Protein AF-A0A8B6C5V8-F1 (afdb_monomer)

Structure (mmCIF, N/CA/C/O backbone):
data_AF-A0A8B6C5V8-F1
#
_entry.id   AF-A0A8B6C5V8-F1
#
loop_
_atom_site.group_PDB
_atom_site.id
_atom_site.type_symbol
_atom_site.label_atom_id
_atom_site.label_alt_id
_atom_site.label_comp_id
_atom_site.label_asym_id
_atom_site.label_entity_id
_atom_site.label_seq_id
_atom_site.pdbx_PDB_ins_code
_atom_site.Cartn_x
_atom_site.Cartn_y
_atom_site.Cartn_z
_atom_site.occupancy
_atom_site.B_iso_or_equiv
_atom_site.auth_seq_id
_atom_site.auth_comp_id
_atom_site.auth_asym_id
_atom_site.auth_atom_id
_atom_site.pdbx_PDB_model_num
ATOM 1 N N . MET A 1 1 ? -37.671 -18.784 65.881 1.00 62.56 1 MET A N 1
ATOM 2 C CA . MET A 1 1 ? -38.772 -17.796 65.887 1.00 62.56 1 MET A CA 1
ATOM 3 C C . MET A 1 1 ? -39.413 -17.647 67.271 1.00 62.56 1 MET A C 1
ATOM 5 O O . MET A 1 1 ? -38.912 -16.830 68.025 1.00 62.56 1 MET A O 1
ATOM 9 N N . ARG A 1 2 ? -40.417 -18.444 67.695 1.00 71.00 2 ARG A N 1
ATOM 10 C CA . ARG A 1 2 ? -41.123 -18.236 68.994 1.00 71.00 2 ARG A CA 1
ATOM 11 C C . ARG A 1 2 ? -40.214 -18.151 70.231 1.00 71.00 2 ARG A C 1
ATOM 13 O O . ARG A 1 2 ? -40.375 -17.236 71.025 1.00 71.00 2 ARG A O 1
ATOM 20 N N . LYS A 1 3 ? -39.228 -19.046 70.367 1.00 77.44 3 LYS A N 1
ATOM 21 C CA . LYS A 1 3 ? -38.262 -19.028 71.486 1.00 77.44 3 LYS A CA 1
ATOM 22 C C . LYS A 1 3 ? -37.449 -17.725 71.552 1.00 77.44 3 LYS A C 1
ATOM 24 O O . LYS A 1 3 ? -37.176 -17.244 72.643 1.00 77.44 3 LYS A O 1
ATOM 29 N N . GLN A 1 4 ? -37.103 -17.147 70.400 1.00 79.56 4 GLN A N 1
ATOM 30 C CA . GLN A 1 4 ? -36.319 -15.912 70.320 1.00 79.56 4 GLN A CA 1
ATOM 31 C C . GLN A 1 4 ? -37.168 -14.677 70.627 1.00 79.56 4 GLN A C 1
ATOM 33 O O . GLN A 1 4 ? -36.716 -13.792 71.340 1.00 79.56 4 GLN A O 1
ATOM 38 N N . ILE A 1 5 ? -38.422 -14.669 70.164 1.00 78.06 5 ILE A N 1
ATOM 39 C CA . ILE A 1 5 ? -39.408 -13.636 70.513 1.00 78.06 5 ILE A CA 1
ATOM 40 C C . ILE A 1 5 ? -39.628 -13.615 72.027 1.00 78.06 5 ILE A C 1
ATOM 42 O O . ILE A 1 5 ? -39.566 -12.558 72.643 1.00 78.06 5 ILE A O 1
ATOM 46 N N . ILE A 1 6 ? -39.824 -14.791 72.632 1.00 82.19 6 ILE A N 1
ATOM 47 C CA . ILE A 1 6 ? -39.995 -14.917 74.083 1.00 82.19 6 ILE A CA 1
ATOM 48 C C . ILE A 1 6 ? -38.728 -14.462 74.813 1.00 82.19 6 ILE A C 1
ATOM 50 O O . ILE A 1 6 ? -38.832 -13.718 75.777 1.00 82.19 6 ILE A O 1
ATOM 54 N N . LYS A 1 7 ? -37.535 -14.847 74.341 1.00 83.44 7 LYS A N 1
ATOM 55 C CA . LYS A 1 7 ? -36.263 -14.394 74.922 1.00 83.44 7 LYS A CA 1
ATOM 56 C C . LYS A 1 7 ? -36.144 -12.864 74.900 1.00 83.44 7 LYS A C 1
ATOM 58 O O . LYS A 1 7 ? -35.829 -12.283 75.930 1.00 83.44 7 LYS A O 1
ATOM 63 N N . ASN A 1 8 ? -36.432 -12.221 73.768 1.00 84.38 8 ASN A N 1
ATOM 64 C CA . ASN A 1 8 ? -36.375 -10.761 73.649 1.00 84.38 8 ASN A CA 1
ATOM 65 C C . ASN A 1 8 ? -37.416 -10.075 74.554 1.00 84.38 8 ASN A C 1
ATOM 67 O O . ASN A 1 8 ? -37.086 -9.089 75.201 1.00 84.38 8 ASN A O 1
ATOM 71 N N . LEU A 1 9 ? -38.627 -10.637 74.661 1.00 85.38 9 LEU A N 1
ATOM 72 C CA . LEU A 1 9 ? -39.690 -10.132 75.540 1.00 85.38 9 LEU A CA 1
ATOM 73 C C . LEU A 1 9 ? -39.335 -10.263 77.031 1.00 85.38 9 LEU A C 1
ATOM 75 O O . LEU A 1 9 ? -39.666 -9.393 77.830 1.00 85.38 9 LEU A O 1
ATOM 79 N N . VAL A 1 10 ? -38.671 -11.356 77.415 1.00 87.31 10 VAL A N 1
ATOM 80 C CA . VAL A 1 10 ? -38.184 -11.556 78.787 1.00 87.31 10 VAL A CA 1
ATOM 81 C C . VAL A 1 10 ? -37.076 -10.557 79.110 1.00 87.31 10 VAL A C 1
ATOM 83 O O . VAL A 1 10 ? -37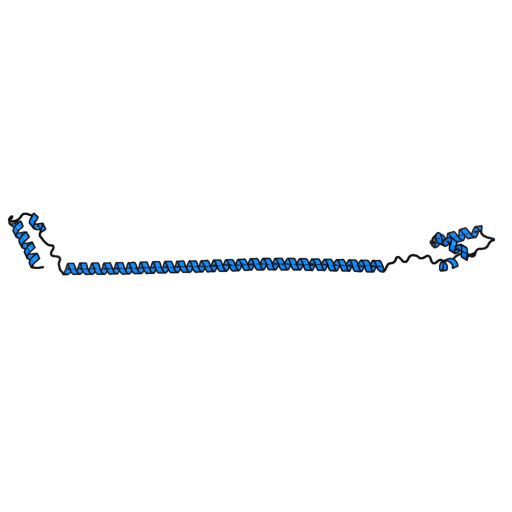.100 -9.980 80.189 1.00 87.31 10 VAL A O 1
ATOM 86 N N . ILE A 1 11 ? -36.151 -10.309 78.176 1.00 85.69 11 ILE A N 1
ATOM 87 C CA . ILE A 1 11 ? -35.112 -9.279 78.329 1.00 85.69 11 ILE A CA 1
ATOM 88 C C . ILE A 1 11 ? -35.755 -7.902 78.539 1.00 85.69 11 ILE A C 1
ATOM 90 O O . ILE A 1 11 ? -35.397 -7.222 79.493 1.00 85.69 11 ILE A O 1
ATOM 94 N N . ASP A 1 12 ? -36.755 -7.537 77.728 1.00 85.62 12 ASP A N 1
ATOM 95 C CA . ASP A 1 12 ? -37.511 -6.287 77.897 1.00 85.62 12 ASP A CA 1
ATOM 96 C C . ASP A 1 12 ? -38.109 -6.152 79.297 1.00 85.62 12 ASP A C 1
ATOM 98 O O . ASP A 1 12 ? -37.941 -5.133 79.956 1.00 85.62 12 ASP A O 1
ATOM 102 N N . LYS A 1 13 ? -38.756 -7.210 79.796 1.00 87.81 13 LYS A N 1
ATOM 103 C CA . LYS A 1 13 ? -39.401 -7.171 81.113 1.00 87.81 13 LYS A CA 1
ATOM 104 C C . LYS A 1 13 ? -38.426 -7.154 82.284 1.00 87.81 13 LYS A C 1
ATOM 106 O O . LYS A 1 13 ? -38.778 -6.631 83.335 1.00 87.81 13 LYS A O 1
ATOM 111 N N . LEU A 1 14 ? -37.236 -7.728 82.125 1.00 86.69 14 LEU A N 1
ATOM 112 C CA . LEU A 1 14 ? -36.188 -7.697 83.147 1.00 86.69 14 LEU A CA 1
ATOM 113 C C . LEU A 1 14 ? -35.509 -6.324 83.226 1.00 86.69 14 LEU A C 1
ATOM 115 O O . LEU A 1 14 ? -35.177 -5.891 84.327 1.00 86.69 14 LEU A O 1
ATOM 119 N N . VAL A 1 15 ? -35.350 -5.645 82.087 1.00 87.12 15 VAL A N 1
ATOM 120 C CA . VAL A 1 15 ? -34.839 -4.267 82.024 1.00 87.12 15 VAL A CA 1
ATOM 121 C C . VAL A 1 15 ? -35.887 -3.277 82.548 1.00 87.12 15 VAL A C 1
ATOM 123 O O . VAL A 1 15 ? -35.568 -2.482 83.424 1.00 87.12 15 VAL A O 1
ATOM 126 N N . ASP A 1 16 ? -37.155 -3.395 82.123 1.00 87.56 16 ASP A N 1
ATOM 127 C CA . ASP A 1 16 ? -38.279 -2.571 82.616 1.00 87.56 16 ASP A CA 1
ATOM 128 C C . ASP A 1 16 ? -38.439 -2.633 84.148 1.00 87.56 16 ASP A C 1
ATOM 130 O O . ASP A 1 16 ? -38.902 -1.684 84.776 1.00 87.56 16 ASP A O 1
ATOM 134 N N . ALA A 1 17 ? -38.117 -3.784 84.747 1.00 89.75 17 ALA A N 1
ATOM 135 C CA . ALA A 1 17 ? -38.230 -4.023 86.182 1.00 89.75 17 ALA A CA 1
ATOM 136 C C . ALA A 1 17 ? -36.970 -3.623 86.977 1.00 89.75 17 ALA A C 1
ATOM 138 O O . ALA A 1 17 ? -36.898 -3.943 88.162 1.00 89.75 17 ALA A O 1
ATOM 139 N N . GLU A 1 18 ? -35.972 -2.994 86.336 1.00 82.81 18 GLU A N 1
ATOM 140 C CA . GLU A 1 18 ? -34.657 -2.645 86.910 1.00 82.81 18 GLU A CA 1
ATOM 141 C C . GLU A 1 18 ? -33.887 -3.851 87.493 1.00 82.81 18 GLU A C 1
ATOM 143 O O . GLU A 1 18 ? -32.943 -3.706 88.269 1.00 82.81 18 GLU A O 1
ATOM 148 N N . ILE A 1 19 ? -34.261 -5.077 87.106 1.00 85.25 19 ILE A N 1
ATOM 149 C CA . ILE A 1 19 ? -33.589 -6.316 87.529 1.00 85.25 19 ILE A CA 1
ATOM 150 C C . ILE A 1 19 ? -32.290 -6.510 86.730 1.00 85.25 19 ILE A C 1
ATOM 152 O O . ILE A 1 19 ? -31.373 -7.210 87.161 1.00 85.25 19 ILE A O 1
ATOM 156 N N . SER A 1 20 ? -32.200 -5.922 85.539 1.00 81.12 20 SER A N 1
ATOM 157 C CA . SER A 1 20 ? -31.030 -5.964 84.659 1.00 81.12 20 SER A CA 1
ATOM 158 C C . SER A 1 20 ? -30.777 -4.581 84.059 1.00 81.12 20 SER A C 1
ATOM 160 O O . SER A 1 20 ? -31.731 -3.877 83.743 1.00 81.12 20 SER A O 1
ATOM 162 N N . GLY A 1 21 ? -29.506 -4.199 83.910 1.00 82.38 21 GLY A N 1
ATOM 163 C CA . GLY A 1 21 ? -29.120 -2.929 83.289 1.00 82.38 21 GLY A CA 1
ATOM 164 C C . GLY A 1 21 ? -29.397 -2.892 81.782 1.00 82.38 21 GLY A C 1
ATOM 165 O O . GLY A 1 21 ? -29.658 -3.927 81.156 1.00 82.38 21 GLY A O 1
ATOM 166 N N . GLU A 1 22 ? -29.344 -1.695 81.193 1.00 79.44 22 GLU A N 1
ATOM 167 C CA . GLU A 1 22 ? -29.600 -1.468 79.761 1.00 79.44 22 GLU A CA 1
ATOM 168 C C . GLU A 1 22 ? -28.646 -2.260 78.850 1.00 79.44 22 GLU A C 1
ATOM 170 O O . GLU A 1 22 ? -28.997 -2.567 77.711 1.00 79.44 22 GLU A O 1
ATOM 175 N N . GLU A 1 23 ? -27.492 -2.699 79.365 1.00 82.19 23 GLU A N 1
ATOM 176 C CA . GLU A 1 23 ? -26.543 -3.568 78.662 1.00 82.19 23 GLU A CA 1
ATOM 177 C C . GLU A 1 23 ? -27.182 -4.903 78.231 1.00 82.19 23 GLU A C 1
ATOM 179 O O . GLU A 1 23 ? -26.783 -5.511 77.238 1.00 82.19 23 GLU A O 1
ATOM 184 N N . ALA A 1 24 ? -28.228 -5.366 78.928 1.00 77.12 24 ALA A N 1
ATOM 185 C CA . ALA A 1 24 ? -28.948 -6.586 78.569 1.00 77.12 24 ALA A CA 1
ATOM 186 C C . ALA A 1 24 ? -29.707 -6.473 77.231 1.00 77.12 24 ALA A C 1
ATOM 188 O O . ALA A 1 24 ? -30.015 -7.500 76.616 1.00 77.12 24 ALA A O 1
ATOM 189 N N . LEU A 1 25 ? -29.984 -5.256 76.745 1.00 78.19 25 LEU A N 1
ATOM 190 C CA . LEU A 1 25 ? -30.639 -5.027 75.454 1.00 78.19 25 LEU A CA 1
ATOM 191 C C . LEU A 1 25 ? -29.759 -5.454 74.267 1.00 78.19 25 LEU A C 1
ATOM 193 O O . LEU A 1 25 ? -30.304 -5.856 73.238 1.00 78.19 25 LEU A O 1
ATOM 197 N N . GLU A 1 26 ? -28.430 -5.473 74.422 1.00 78.19 26 GLU A N 1
ATOM 198 C CA . GLU A 1 26 ? -27.484 -5.952 73.399 1.00 78.19 26 GLU A CA 1
ATOM 199 C C . GLU A 1 26 ? -27.631 -7.458 73.113 1.00 78.19 26 GLU A C 1
ATOM 201 O O . GLU A 1 26 ? -27.251 -7.947 72.050 1.00 78.19 26 GLU A O 1
ATOM 206 N N . LEU A 1 27 ? -28.231 -8.215 74.040 1.00 77.75 27 LEU A N 1
ATOM 207 C CA . LEU A 1 27 ? -28.465 -9.656 73.901 1.00 77.75 27 LEU A CA 1
ATOM 208 C C . LEU A 1 27 ? -29.726 -9.994 73.094 1.00 77.75 27 LEU A C 1
ATOM 210 O O . LEU A 1 27 ? -30.024 -11.185 72.878 1.00 77.75 27 LEU A O 1
ATOM 214 N N . LYS A 1 28 ? -30.483 -8.977 72.662 1.00 75.56 28 LYS A N 1
ATOM 215 C CA . LYS A 1 28 ? -31.617 -9.162 71.763 1.00 75.56 28 LYS A CA 1
ATOM 216 C C . LYS A 1 28 ? -31.119 -9.563 70.388 1.00 75.56 28 LYS A C 1
ATOM 218 O O . LYS A 1 28 ? -30.270 -8.921 69.785 1.00 75.56 28 LYS A O 1
ATOM 223 N N . VAL A 1 29 ? -31.710 -10.626 69.863 1.00 70.38 29 VAL A N 1
ATOM 224 C CA . VAL A 1 29 ? -31.455 -11.039 68.482 1.00 70.38 29 VAL A CA 1
ATOM 225 C C . VAL A 1 29 ? -32.573 -10.487 67.624 1.00 70.38 29 VAL A C 1
ATOM 227 O O . VAL A 1 29 ? -33.745 -10.754 67.908 1.00 70.38 29 VAL A O 1
ATOM 230 N N . GLU A 1 30 ? -32.224 -9.741 66.579 1.00 66.19 30 GLU A N 1
ATOM 231 C CA . GLU A 1 30 ? -33.187 -9.309 65.574 1.00 66.19 30 GLU A CA 1
ATOM 232 C C . GLU A 1 30 ? -33.873 -10.533 64.970 1.00 66.19 30 GLU A C 1
ATOM 234 O O . GLU A 1 30 ? -33.261 -11.411 64.361 1.00 66.19 30 GLU A O 1
ATOM 239 N N . ASN A 1 31 ? -35.177 -10.624 65.194 1.00 65.94 31 ASN A N 1
ATOM 240 C CA . ASN A 1 31 ? -35.967 -11.740 64.720 1.00 65.94 31 ASN A CA 1
ATOM 241 C C . ASN A 1 31 ? -36.409 -11.412 63.289 1.00 65.94 31 ASN A C 1
ATOM 243 O O . ASN A 1 31 ? -37.507 -10.903 63.070 1.00 65.94 31 ASN A O 1
ATOM 247 N N . ILE A 1 32 ? -35.508 -11.633 62.330 1.00 63.28 32 ILE A N 1
ATOM 248 C CA . ILE A 1 32 ? -35.785 -11.434 60.906 1.00 63.28 32 ILE A CA 1
ATOM 249 C C . ILE A 1 32 ? -36.891 -12.414 60.505 1.00 63.28 32 ILE A C 1
ATOM 251 O O . ILE A 1 32 ? -36.768 -13.626 60.683 1.00 63.28 32 ILE A O 1
ATOM 255 N N . ASP A 1 33 ? -38.001 -11.873 60.007 1.00 73.88 33 ASP A N 1
ATOM 256 C CA . ASP A 1 33 ? -39.115 -12.669 59.503 1.00 73.88 33 ASP A CA 1
ATOM 257 C C . ASP A 1 33 ? -38.639 -13.562 58.346 1.00 73.88 33 ASP A C 1
ATOM 259 O O . ASP A 1 33 ? -37.901 -13.110 57.468 1.00 73.88 33 ASP A O 1
ATOM 263 N N . ALA A 1 34 ? -39.081 -14.819 58.315 1.00 76.75 34 ALA A N 1
ATOM 264 C CA . ALA A 1 34 ? -38.753 -15.755 57.241 1.00 76.75 34 ALA A CA 1
ATOM 265 C C . ALA A 1 34 ? -39.171 -15.203 55.865 1.00 76.75 34 ALA A C 1
ATOM 267 O O . ALA A 1 34 ? -38.515 -15.472 54.861 1.00 76.75 34 ALA A O 1
ATOM 268 N N . PHE A 1 35 ? -40.225 -14.380 55.827 1.00 80.31 35 PHE A N 1
ATOM 269 C CA . PHE A 1 35 ? -40.639 -13.653 54.631 1.00 80.31 35 PHE A CA 1
ATOM 270 C C . PHE A 1 35 ? -39.605 -12.604 54.180 1.00 80.31 35 PHE A C 1
ATOM 272 O O . PHE A 1 35 ? -39.251 -12.569 53.004 1.00 80.31 35 PHE A O 1
ATOM 279 N N . LYS A 1 36 ? -39.058 -11.802 55.108 1.00 85.19 36 LYS A N 1
ATOM 280 C CA . LYS A 1 36 ? -37.985 -10.828 54.820 1.00 85.19 36 LYS A CA 1
ATOM 281 C C . LYS A 1 36 ? -36.702 -11.509 54.355 1.00 85.19 36 LYS A C 1
ATOM 283 O O . LYS A 1 36 ? -36.062 -11.019 53.432 1.00 85.19 36 LYS A O 1
ATOM 288 N N . LEU A 1 37 ? -36.347 -12.642 54.964 1.00 83.81 37 LEU A N 1
ATOM 289 C CA . LEU A 1 37 ? -35.185 -13.428 54.545 1.00 83.81 37 LEU A CA 1
ATOM 290 C C . LEU A 1 37 ? -35.336 -13.887 53.086 1.00 83.81 37 LEU A C 1
ATOM 292 O O . LEU A 1 37 ? -34.438 -13.685 52.277 1.00 83.81 37 LEU A O 1
ATOM 296 N N . LYS A 1 38 ? -36.513 -14.412 52.731 1.00 89.06 38 LYS A N 1
ATOM 297 C CA . LYS A 1 38 ? -36.810 -14.866 51.369 1.00 89.06 38 LYS A CA 1
ATOM 298 C C . LYS A 1 38 ? -36.871 -13.721 50.353 1.00 89.06 38 LYS A C 1
ATOM 300 O O . LYS A 1 38 ? -36.500 -13.905 49.198 1.00 89.06 38 LYS A O 1
ATOM 305 N N . GLN A 1 39 ? -37.317 -12.538 50.776 1.00 91.62 39 GLN A N 1
ATOM 306 C CA . GLN A 1 39 ? -37.287 -11.331 49.951 1.00 91.62 39 GLN A CA 1
ATOM 307 C C . GLN A 1 39 ? -35.846 -10.898 49.640 1.00 91.62 39 GLN A C 1
ATOM 309 O O . GLN A 1 39 ? -35.538 -10.619 48.485 1.00 91.62 39 GLN A O 1
ATOM 314 N N . LEU A 1 40 ? -34.962 -10.906 50.644 1.00 91.38 40 LEU A N 1
ATOM 315 C CA . LEU A 1 40 ? -33.538 -10.593 50.476 1.00 91.38 40 LEU A CA 1
ATOM 316 C C . LEU A 1 40 ? -32.812 -11.624 49.599 1.00 91.38 40 LEU A C 1
ATOM 318 O O . LEU A 1 40 ? -31.993 -11.246 48.766 1.00 91.38 40 LEU A O 1
ATOM 322 N N . GLU A 1 41 ? -33.123 -12.915 49.752 1.00 91.56 41 GLU A N 1
ATOM 323 C CA . GLU A 1 41 ? -32.586 -13.974 48.885 1.00 91.56 41 GLU A CA 1
ATOM 324 C C . GLU A 1 41 ? -32.978 -13.754 47.420 1.00 91.56 41 GLU A C 1
ATOM 326 O O . GLU A 1 41 ? -32.118 -13.807 46.541 1.00 91.56 41 GLU A O 1
ATOM 331 N N . LEU A 1 42 ? -34.254 -13.452 47.159 1.00 95.88 42 LEU A N 1
ATOM 332 C CA . LEU A 1 42 ? -34.747 -13.193 45.808 1.00 95.88 42 LEU A CA 1
ATOM 333 C C . LEU A 1 42 ? -34.104 -11.938 45.199 1.00 95.88 42 LEU A C 1
ATOM 335 O O . LEU A 1 42 ? -33.720 -11.945 44.033 1.00 95.88 42 LEU A O 1
ATOM 339 N N . GLU A 1 43 ? -33.952 -10.870 45.984 1.00 95.50 43 GLU A N 1
ATOM 340 C CA . GLU A 1 43 ? -33.281 -9.641 45.549 1.00 95.50 43 GLU A CA 1
ATOM 341 C C . GLU A 1 43 ? -31.809 -9.896 45.198 1.00 95.50 43 GLU A C 1
ATOM 343 O O . GLU A 1 43 ? -31.318 -9.435 44.166 1.00 95.50 43 GLU A O 1
ATOM 348 N N . HIS A 1 44 ? -31.109 -10.686 46.015 1.00 96.19 44 HIS A N 1
ATOM 349 C CA . HIS A 1 44 ? -29.734 -11.082 45.736 1.00 96.19 44 HIS A CA 1
ATOM 350 C C . HIS A 1 44 ? -29.635 -11.943 44.468 1.00 96.19 44 HIS A C 1
ATOM 352 O O . HIS A 1 44 ? -28.746 -11.720 43.646 1.00 96.19 44 HIS A O 1
ATOM 358 N N . GLU A 1 45 ? -30.558 -12.887 44.266 1.00 96.44 45 GLU A N 1
ATOM 359 C CA . GLU A 1 45 ? -30.605 -13.724 43.062 1.00 96.44 45 GLU A CA 1
ATOM 360 C C . GLU A 1 45 ? -30.838 -12.890 41.793 1.00 96.44 45 GLU A C 1
ATOM 362 O O . GLU A 1 45 ? -30.143 -13.074 40.791 1.00 96.44 45 GLU A O 1
ATOM 367 N N . LEU A 1 46 ? -31.770 -11.932 41.839 1.00 96.56 46 LEU A N 1
ATOM 368 C CA . LEU A 1 46 ? -32.018 -11.003 40.734 1.00 96.56 46 LEU A CA 1
ATOM 369 C C . LEU A 1 46 ? -30.774 -10.167 40.422 1.00 96.56 46 LEU A C 1
ATOM 371 O O . LEU A 1 46 ? -30.373 -10.067 39.264 1.00 96.56 46 LEU A O 1
ATOM 375 N N . LYS A 1 47 ? -30.114 -9.636 41.454 1.00 97.25 47 LYS A N 1
ATOM 376 C CA . LYS A 1 47 ? -28.898 -8.833 41.299 1.00 97.25 47 LYS A CA 1
ATOM 377 C C . LYS A 1 47 ? -27.738 -9.633 40.704 1.00 97.25 47 LYS A C 1
ATOM 379 O O . LYS A 1 47 ? -26.970 -9.098 39.905 1.00 97.25 47 LYS A O 1
ATOM 384 N N . LEU A 1 48 ? -27.606 -10.910 41.068 1.00 96.31 48 LEU A N 1
ATOM 385 C CA . LEU A 1 48 ? -26.624 -11.809 40.462 1.00 96.31 48 LEU A CA 1
ATOM 386 C C . LEU A 1 48 ? -26.927 -12.054 38.980 1.00 96.31 48 LEU A C 1
ATOM 388 O O . LEU A 1 48 ? -26.025 -11.912 38.157 1.00 96.31 48 LEU A O 1
ATOM 392 N N . LYS A 1 49 ? -28.188 -12.343 38.632 1.00 97.06 49 LYS A N 1
ATOM 393 C CA . LYS A 1 49 ? -28.617 -12.527 37.236 1.00 97.06 49 LYS A CA 1
ATOM 394 C C . LYS A 1 49 ? -28.382 -11.280 36.384 1.00 97.06 49 LYS A C 1
ATOM 396 O O . LYS A 1 49 ? -27.873 -11.390 35.274 1.00 97.06 49 LYS A O 1
ATOM 401 N N . GLU A 1 50 ? -28.688 -10.091 36.897 1.00 96.81 50 GLU A N 1
ATOM 402 C CA . GLU A 1 50 ? -28.410 -8.832 36.191 1.00 96.81 50 GLU A CA 1
ATOM 403 C C . GLU A 1 50 ? -26.913 -8.619 35.940 1.00 96.81 50 GLU A C 1
ATOM 405 O O . GLU A 1 50 ? -26.514 -8.176 34.861 1.00 96.81 50 GLU A O 1
ATOM 410 N N . LEU A 1 51 ? -26.069 -8.930 36.929 1.00 96.31 51 LEU A N 1
ATOM 411 C CA . LEU A 1 51 ? -24.616 -8.839 36.780 1.00 96.31 51 LEU A CA 1
ATOM 412 C C . LEU A 1 51 ? -24.077 -9.837 35.754 1.00 96.31 51 LEU A C 1
ATOM 414 O O . LEU A 1 51 ? -23.133 -9.510 35.036 1.00 96.31 51 LEU A O 1
ATOM 418 N N . GLU A 1 52 ? -24.652 -11.034 35.688 1.00 96.19 52 GLU A N 1
ATOM 419 C CA . GLU A 1 52 ? -24.274 -12.061 34.721 1.00 96.19 52 GLU A CA 1
ATOM 420 C C . GLU A 1 52 ? -24.623 -11.638 33.292 1.00 96.19 52 GLU A C 1
ATOM 422 O O . GLU A 1 52 ? -23.733 -11.606 32.443 1.00 96.19 52 GLU A O 1
ATOM 427 N N . ILE A 1 53 ? -25.858 -11.177 33.062 1.00 97.06 53 ILE A N 1
ATOM 428 C CA . ILE A 1 53 ? -26.295 -10.638 31.764 1.00 97.06 53 ILE A CA 1
ATOM 429 C C . ILE A 1 53 ? -25.393 -9.475 31.338 1.00 97.06 53 ILE A C 1
ATOM 431 O O . ILE A 1 53 ? -24.890 -9.453 30.218 1.00 97.06 53 ILE A O 1
ATOM 435 N N . ARG A 1 54 ? -25.102 -8.540 32.254 1.00 96.19 54 ARG A N 1
ATOM 436 C CA . ARG A 1 54 ? -24.227 -7.395 31.960 1.00 96.19 54 ARG A CA 1
ATOM 437 C C . ARG A 1 54 ? -22.826 -7.828 31.525 1.00 96.19 54 ARG A C 1
ATOM 439 O O . ARG A 1 54 ? -22.270 -7.238 30.603 1.00 96.19 54 ARG A O 1
ATOM 446 N N . LYS A 1 55 ? -22.243 -8.829 32.188 1.00 95.88 55 LYS A N 1
ATOM 447 C CA . LYS A 1 55 ? -20.927 -9.366 31.811 1.00 95.88 55 LYS A CA 1
ATOM 448 C C . LYS A 1 55 ? -20.969 -10.071 30.462 1.00 95.88 55 LYS A C 1
ATOM 450 O O . LYS A 1 55 ? -20.018 -9.953 29.695 1.00 95.88 55 LYS A O 1
ATOM 455 N N . GLU A 1 56 ? -22.045 -10.798 30.180 1.00 96.31 56 GLU A N 1
ATOM 456 C CA . GLU A 1 56 ? -22.226 -11.475 28.900 1.00 96.31 56 GLU A CA 1
ATOM 457 C C . GLU A 1 56 ? -22.334 -10.466 27.748 1.00 96.31 56 GLU A C 1
ATOM 459 O O . GLU A 1 56 ? -21.676 -10.632 26.721 1.00 96.31 56 GLU A O 1
ATOM 464 N N . ASP A 1 57 ? -23.086 -9.381 27.937 1.00 95.50 57 ASP A N 1
ATOM 465 C CA . ASP A 1 57 ? -23.203 -8.301 26.956 1.00 95.50 57 ASP A CA 1
ATOM 466 C C . ASP A 1 57 ? -21.869 -7.572 26.744 1.00 95.50 57 ASP A C 1
ATOM 468 O O . ASP A 1 57 ? -21.482 -7.305 25.605 1.00 95.50 57 ASP A O 1
ATOM 472 N N . GLU A 1 58 ? -21.117 -7.303 27.817 1.00 96.44 58 GLU A N 1
ATOM 473 C CA . GLU A 1 58 ? -19.778 -6.709 27.721 1.00 96.44 58 GLU A CA 1
ATOM 474 C C . GLU A 1 58 ? -18.808 -7.624 26.957 1.00 96.44 58 GLU A C 1
ATOM 476 O O . GLU A 1 58 ? -18.010 -7.158 26.139 1.00 96.44 58 GLU A O 1
ATOM 481 N N . PHE A 1 59 ? -18.887 -8.936 27.191 1.00 96.31 59 PHE A N 1
ATOM 482 C CA . PHE A 1 59 ? -18.082 -9.919 26.475 1.00 96.31 59 PHE A CA 1
ATOM 483 C C . PHE A 1 59 ? -18.441 -9.966 24.986 1.00 96.31 59 PHE A C 1
ATOM 485 O O . PHE A 1 59 ? -17.547 -9.897 24.143 1.00 96.31 59 PHE A O 1
ATOM 492 N N . LYS A 1 60 ? -19.738 -10.004 24.653 1.00 96.69 60 LYS A N 1
ATOM 493 C CA . LYS A 1 60 ? -20.223 -9.968 23.263 1.00 96.69 60 LYS A CA 1
ATOM 494 C C . LYS A 1 60 ? -19.789 -8.695 22.542 1.00 96.69 60 LYS A C 1
ATOM 496 O O . LYS A 1 60 ? -19.381 -8.760 21.385 1.00 96.69 60 LYS A O 1
ATOM 501 N N . LEU A 1 61 ? -19.841 -7.549 23.221 1.00 96.81 61 LEU A N 1
ATOM 502 C CA . LEU A 1 61 ? -19.400 -6.278 22.653 1.00 96.81 61 LEU A CA 1
ATOM 503 C C . LEU A 1 61 ? -17.897 -6.295 22.344 1.00 96.81 61 LEU A C 1
ATOM 505 O O . LEU A 1 61 ? -17.504 -5.975 21.225 1.00 96.81 61 LEU A O 1
ATOM 509 N N . LYS A 1 62 ? -17.067 -6.753 23.288 1.00 96.56 62 LYS A N 1
ATOM 510 C CA . LYS A 1 62 ? -15.618 -6.910 23.075 1.00 96.56 62 LYS A CA 1
ATOM 511 C C . LYS A 1 62 ? -15.299 -7.875 21.936 1.00 96.56 62 LYS A C 1
ATOM 513 O O . LYS A 1 62 ? -14.383 -7.627 21.157 1.00 96.56 62 LYS A O 1
ATOM 518 N N . GLU A 1 63 ? -16.041 -8.973 21.816 1.00 96.88 63 GLU A N 1
ATOM 519 C CA . GLU A 1 63 ? -15.862 -9.928 20.721 1.00 96.88 63 GLU A CA 1
ATOM 520 C C . GLU A 1 63 ? -16.174 -9.294 19.355 1.00 96.88 63 GLU A C 1
ATOM 522 O O . GLU A 1 63 ? -15.427 -9.489 18.393 1.00 96.88 63 GLU A O 1
ATOM 527 N N . LEU A 1 64 ? -17.249 -8.505 19.268 1.00 96.94 64 LEU A N 1
ATOM 528 C CA . LEU A 1 64 ? -17.607 -7.764 18.058 1.00 96.94 64 LEU A CA 1
ATOM 529 C C . LEU A 1 64 ? -16.548 -6.720 17.694 1.00 96.94 64 LEU A C 1
ATOM 531 O O . LEU A 1 64 ? -16.130 -6.668 16.540 1.00 96.94 64 LEU A O 1
ATOM 535 N N . GLU A 1 65 ? -16.062 -5.945 18.665 1.00 97.06 65 GLU A N 1
ATOM 536 C CA . GLU A 1 65 ? -14.986 -4.969 18.449 1.00 97.06 65 GLU A CA 1
ATOM 537 C C . GLU A 1 65 ? -13.707 -5.638 17.930 1.00 97.06 65 GLU A C 1
ATOM 539 O O . GLU A 1 65 ? -13.083 -5.153 16.985 1.00 97.06 65 GLU A O 1
ATOM 544 N N . MET A 1 66 ? -13.334 -6.786 18.501 1.00 95.75 66 MET A N 1
ATOM 545 C CA . MET A 1 66 ? -12.177 -7.562 18.050 1.00 95.75 66 MET A CA 1
ATOM 546 C C . MET A 1 66 ? -12.356 -8.070 16.616 1.00 95.75 66 MET A C 1
ATOM 548 O O . MET A 1 66 ? -11.438 -7.928 15.807 1.00 95.75 66 MET A O 1
ATOM 552 N N . LYS A 1 67 ? -13.540 -8.594 16.273 1.00 96.88 67 LYS A N 1
ATOM 553 C CA . LYS A 1 67 ? -13.873 -9.032 14.908 1.00 96.88 67 LYS A CA 1
ATOM 554 C C . LYS A 1 67 ? -13.842 -7.880 13.905 1.00 96.88 67 LYS A C 1
ATOM 556 O O . LYS A 1 67 ? -13.318 -8.039 12.804 1.00 96.88 67 LYS A O 1
ATOM 561 N N . GLU A 1 68 ? -14.371 -6.712 14.265 1.00 96.62 68 GLU A N 1
ATOM 562 C CA . GLU A 1 68 ? -14.294 -5.527 13.407 1.00 96.62 68 GLU A CA 1
ATOM 563 C C . GLU A 1 68 ? -12.851 -5.066 13.200 1.00 96.62 68 GLU A C 1
ATOM 565 O O . GLU A 1 68 ? -12.463 -4.737 12.079 1.00 96.62 68 GLU A O 1
ATOM 570 N N . MET A 1 69 ? -12.040 -5.060 14.259 1.00 95.94 69 MET A N 1
ATOM 571 C CA . MET A 1 69 ? -10.624 -4.707 14.181 1.00 95.94 69 MET A CA 1
ATOM 572 C C . MET A 1 69 ? -9.833 -5.684 13.309 1.00 95.94 69 MET A C 1
ATOM 574 O O . MET A 1 69 ? -8.982 -5.256 12.530 1.00 95.94 69 MET A O 1
ATOM 578 N N . GLU A 1 70 ? -10.109 -6.982 13.411 1.00 95.75 70 GLU A N 1
ATOM 579 C CA . GLU A 1 70 ? -9.493 -8.006 12.567 1.00 95.75 70 GLU A CA 1
ATOM 580 C C . GLU A 1 70 ? -9.872 -7.819 11.096 1.00 95.75 70 GLU A C 1
ATOM 582 O O . GLU A 1 70 ? -8.990 -7.755 10.241 1.00 95.75 70 GLU A O 1
ATOM 587 N N . LYS A 1 71 ? -11.160 -7.596 10.811 1.00 96.44 71 LYS A N 1
ATOM 588 C CA . LYS A 1 71 ? -11.634 -7.312 9.454 1.00 96.44 71 LYS A CA 1
ATOM 589 C C . LYS A 1 71 ? -10.992 -6.051 8.870 1.00 96.44 71 LYS A C 1
ATOM 591 O O . LYS A 1 71 ? -10.535 -6.068 7.733 1.00 96.44 71 LYS A O 1
ATOM 596 N N . ARG A 1 72 ? -10.883 -4.971 9.655 1.00 96.12 72 ARG A N 1
ATOM 597 C CA . ARG A 1 72 ? -10.195 -3.738 9.227 1.00 96.12 72 ARG A CA 1
ATOM 598 C C . ARG A 1 72 ? -8.732 -3.995 8.878 1.00 96.12 72 ARG A C 1
ATOM 600 O O . ARG A 1 72 ? -8.256 -3.472 7.877 1.00 96.12 72 ARG A O 1
ATOM 607 N N . LYS A 1 73 ? -8.025 -4.799 9.677 1.00 96.12 73 LYS A N 1
ATOM 608 C CA . LYS A 1 73 ? -6.633 -5.179 9.391 1.00 96.12 73 LYS A CA 1
ATOM 609 C C . LYS A 1 73 ? -6.522 -6.028 8.129 1.00 96.12 73 LYS A C 1
ATOM 611 O O . LYS A 1 73 ? -5.592 -5.829 7.354 1.00 96.12 73 LYS A O 1
ATOM 616 N N . GLU A 1 74 ? -7.448 -6.958 7.918 1.00 96.69 74 GLU A N 1
ATOM 617 C CA . GLU A 1 74 ? -7.489 -7.781 6.709 1.00 96.69 74 GLU A CA 1
ATOM 618 C C . GLU A 1 74 ? -7.722 -6.920 5.459 1.00 96.69 74 GLU A C 1
ATOM 620 O O . GLU A 1 74 ? -7.000 -7.056 4.470 1.00 96.69 74 GLU A O 1
ATOM 625 N N . ASP A 1 75 ? -8.676 -5.990 5.518 1.00 95.88 75 ASP A N 1
ATOM 626 C CA . ASP A 1 75 ? -8.963 -5.059 4.427 1.00 95.88 75 ASP A CA 1
ATOM 627 C C . ASP A 1 75 ? -7.773 -4.118 4.160 1.00 95.88 75 ASP A C 1
ATOM 629 O O . ASP A 1 75 ? -7.417 -3.884 3.004 1.00 95.88 75 ASP A O 1
ATOM 633 N N . GLU A 1 76 ? -7.096 -3.632 5.207 1.00 97.06 76 GLU A N 1
ATOM 634 C CA . GLU A 1 76 ? -5.880 -2.819 5.077 1.00 97.06 76 GLU A CA 1
ATOM 635 C C . GLU A 1 76 ? -4.735 -3.604 4.415 1.00 97.06 76 GLU A C 1
ATOM 637 O O . GLU A 1 76 ? -4.030 -3.075 3.552 1.00 97.06 76 GLU A O 1
ATOM 642 N N . LEU A 1 77 ? -4.556 -4.876 4.784 1.00 96.94 77 LEU A N 1
ATOM 643 C CA . LEU A 1 77 ? -3.553 -5.751 4.175 1.00 96.94 77 LEU A CA 1
ATOM 644 C C . LEU A 1 77 ? -3.856 -6.018 2.700 1.00 96.94 77 LEU A C 1
ATOM 646 O O . LEU A 1 77 ? -2.950 -5.912 1.874 1.00 96.94 77 LEU A O 1
ATOM 650 N N . LYS A 1 78 ? -5.116 -6.307 2.358 1.00 97.44 78 LYS A N 1
ATOM 651 C CA . LYS A 1 78 ? -5.550 -6.481 0.963 1.00 97.44 78 LYS A CA 1
ATOM 652 C C . LYS A 1 78 ? -5.324 -5.216 0.146 1.00 97.44 78 LYS A C 1
ATOM 654 O O . LYS A 1 78 ? -4.842 -5.297 -0.980 1.00 97.44 78 LYS A O 1
ATOM 659 N N . LEU A 1 79 ? -5.623 -4.049 0.718 1.00 97.25 79 LEU A N 1
ATOM 660 C CA . LEU A 1 79 ? -5.401 -2.770 0.052 1.00 97.25 79 LEU A CA 1
ATOM 661 C C . LEU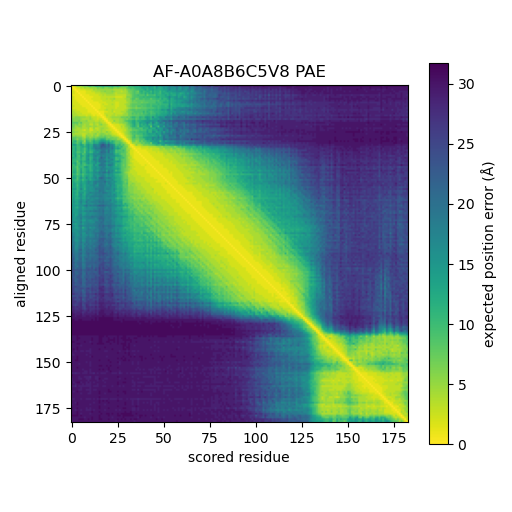 A 1 79 ? -3.910 -2.526 -0.211 1.00 97.25 79 LEU A C 1
ATOM 663 O O . LEU A 1 79 ? -3.540 -2.191 -1.333 1.00 97.25 79 LEU A O 1
ATOM 667 N N . LYS A 1 80 ? -3.047 -2.769 0.785 1.00 97.31 80 LYS A N 1
ATOM 668 C CA . LYS A 1 80 ? -1.586 -2.667 0.631 1.00 97.31 80 LYS A CA 1
ATOM 669 C C . LYS A 1 80 ? -1.037 -3.636 -0.416 1.00 97.31 80 LYS A C 1
ATOM 671 O O . LYS A 1 80 ? -0.165 -3.258 -1.192 1.00 97.31 80 LYS A O 1
ATOM 676 N N . GLN A 1 81 ? -1.540 -4.869 -0.455 1.00 96.06 81 GLN A N 1
ATOM 677 C CA . GLN A 1 81 ? -1.158 -5.845 -1.480 1.00 96.06 81 GLN A CA 1
ATOM 678 C C . GLN A 1 81 ? -1.562 -5.376 -2.882 1.00 96.06 81 GLN A C 1
ATOM 680 O O . GLN A 1 81 ? -0.725 -5.369 -3.780 1.00 96.06 81 GLN A O 1
ATOM 685 N N . ALA A 1 82 ? -2.800 -4.909 -3.058 1.00 97.31 82 ALA A N 1
ATOM 686 C CA . ALA A 1 82 ? -3.274 -4.393 -4.340 1.00 97.31 82 ALA A CA 1
ATOM 687 C C . ALA A 1 82 ? -2.485 -3.154 -4.805 1.00 97.31 82 ALA A C 1
ATOM 689 O O . ALA A 1 82 ? -2.186 -3.016 -5.991 1.00 97.31 82 ALA A O 1
ATOM 690 N N . GLU A 1 83 ? -2.114 -2.263 -3.881 1.00 97.19 83 GLU A N 1
ATOM 691 C CA . GLU A 1 83 ? -1.285 -1.091 -4.179 1.00 97.19 83 GLU A CA 1
ATOM 692 C C . GLU A 1 83 ? 0.121 -1.491 -4.652 1.00 97.19 83 GLU A C 1
ATOM 694 O O . GLU A 1 83 ? 0.617 -0.949 -5.644 1.00 97.19 83 GLU A O 1
ATOM 699 N N . LEU A 1 84 ? 0.747 -2.470 -3.989 1.00 97.12 84 LEU A N 1
ATOM 700 C CA . LEU A 1 84 ? 2.048 -3.006 -4.395 1.00 97.12 84 LEU A CA 1
ATOM 701 C C . LEU A 1 84 ? 1.983 -3.661 -5.778 1.00 97.12 84 LEU A C 1
ATOM 703 O O . LEU A 1 84 ? 2.797 -3.328 -6.636 1.00 97.12 84 LEU A O 1
ATOM 707 N N . GLU A 1 85 ? 0.986 -4.509 -6.037 1.00 96.94 85 GLU A N 1
ATOM 708 C CA . GLU A 1 85 ? 0.803 -5.129 -7.356 1.00 96.94 85 GLU A CA 1
ATOM 709 C C . GLU A 1 85 ? 0.577 -4.085 -8.459 1.00 96.94 85 GLU A C 1
ATOM 711 O O . GLU A 1 85 ? 1.125 -4.192 -9.559 1.00 96.94 85 GLU A O 1
ATOM 716 N N . MET A 1 86 ? -0.219 -3.047 -8.183 1.00 97.19 86 MET A N 1
ATOM 717 C CA . MET A 1 86 ? -0.449 -1.960 -9.135 1.00 97.19 86 MET A CA 1
ATOM 718 C C . MET A 1 86 ? 0.843 -1.192 -9.420 1.00 97.19 86 MET A C 1
ATOM 720 O O . MET A 1 86 ? 1.127 -0.864 -10.575 1.00 97.19 86 MET A O 1
ATOM 724 N N . ARG A 1 87 ? 1.647 -0.931 -8.387 1.00 96.81 87 ARG A N 1
ATOM 725 C CA . ARG A 1 87 ? 2.947 -0.278 -8.532 1.00 96.81 87 ARG A CA 1
ATOM 726 C C . ARG A 1 87 ? 3.910 -1.111 -9.373 1.00 96.81 87 ARG A C 1
ATOM 728 O O . ARG A 1 87 ? 4.509 -0.566 -10.297 1.00 96.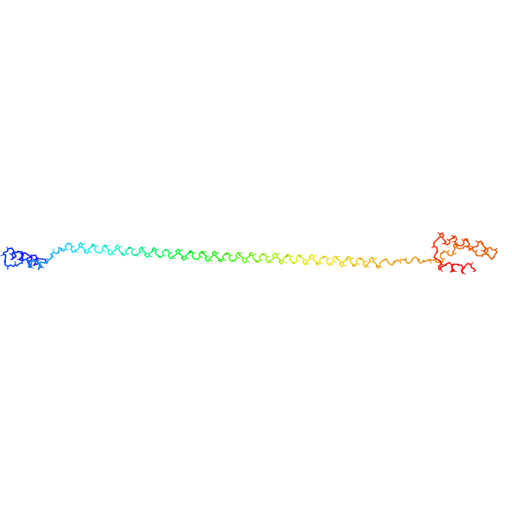81 87 ARG A O 1
ATOM 735 N N . GLU A 1 88 ? 4.025 -2.406 -9.101 1.00 96.50 88 GLU A N 1
ATOM 736 C CA . GLU A 1 88 ? 4.878 -3.313 -9.876 1.00 96.50 88 GLU A CA 1
ATOM 737 C C . GLU A 1 88 ? 4.445 -3.370 -11.344 1.00 96.50 88 GLU A C 1
ATOM 739 O O . GLU A 1 88 ? 5.283 -3.279 -12.241 1.00 96.50 88 GLU A O 1
ATOM 744 N N . ARG A 1 89 ? 3.134 -3.420 -11.620 1.00 96.38 89 ARG A N 1
ATOM 745 C CA . ARG A 1 89 ? 2.612 -3.350 -12.996 1.00 96.38 89 ARG A CA 1
ATOM 746 C C . ARG A 1 89 ? 3.001 -2.055 -13.703 1.00 96.38 89 ARG A C 1
ATOM 748 O O . ARG A 1 89 ? 3.381 -2.100 -14.869 1.00 96.38 89 ARG A O 1
ATOM 755 N N . LEU A 1 90 ? 2.920 -0.914 -13.019 1.00 96.06 90 LEU A N 1
ATOM 756 C CA . LEU A 1 90 ? 3.317 0.377 -13.587 1.00 96.06 90 LEU A CA 1
ATOM 757 C C . LEU A 1 90 ? 4.827 0.458 -13.841 1.00 96.06 90 LEU A C 1
ATOM 759 O O . LEU A 1 90 ? 5.245 1.047 -14.836 1.00 96.06 90 LEU A O 1
ATOM 763 N N . GLU A 1 91 ? 5.652 -0.107 -12.960 1.00 95.81 91 GLU A N 1
ATOM 764 C CA . GLU A 1 91 ? 7.104 -0.173 -13.157 1.00 95.81 91 GLU A CA 1
ATOM 765 C C . GLU A 1 91 ? 7.467 -1.080 -14.342 1.00 95.81 91 GLU A C 1
ATOM 767 O O . GLU A 1 91 ? 8.294 -0.700 -15.174 1.00 95.81 91 GLU A O 1
ATOM 772 N N . MET A 1 92 ? 6.791 -2.223 -14.482 1.00 94.94 92 MET A N 1
ATOM 773 C CA . MET A 1 92 ? 6.948 -3.121 -15.627 1.00 94.94 92 MET A CA 1
ATOM 774 C C . MET A 1 92 ? 6.527 -2.463 -16.947 1.00 94.94 92 MET A C 1
ATOM 776 O O . MET A 1 92 ? 7.295 -2.505 -17.903 1.00 94.94 92 MET A O 1
ATOM 780 N N . ASP A 1 93 ? 5.370 -1.794 -16.995 1.00 95.88 93 ASP A N 1
ATOM 781 C CA . ASP A 1 93 ? 4.898 -1.078 -18.193 1.00 95.88 93 ASP A CA 1
ATOM 782 C C . ASP A 1 93 ? 5.850 0.060 -18.599 1.00 95.88 93 ASP A C 1
ATOM 784 O O . ASP A 1 93 ? 6.140 0.253 -19.781 1.00 95.88 93 ASP A O 1
ATOM 788 N N . LYS A 1 94 ? 6.402 0.798 -17.625 1.00 95.50 94 LYS A N 1
ATOM 789 C CA . LYS A 1 94 ? 7.431 1.815 -17.897 1.00 95.50 94 LYS A CA 1
ATOM 790 C C . LYS A 1 94 ? 8.682 1.198 -18.506 1.00 95.50 94 LYS A C 1
ATOM 792 O O . LYS A 1 94 ? 9.174 1.705 -19.511 1.00 95.50 94 LYS A O 1
ATOM 797 N N . LYS A 1 95 ? 9.175 0.107 -17.919 1.00 95.62 95 LYS A N 1
ATOM 798 C CA . LYS A 1 95 ? 10.360 -0.594 -18.415 1.00 95.62 95 LYS A CA 1
ATOM 799 C C . LYS A 1 95 ? 10.137 -1.143 -19.825 1.00 95.62 95 LYS A C 1
ATOM 801 O O . LYS A 1 95 ? 10.988 -0.960 -20.686 1.00 95.62 95 LYS A O 1
ATOM 806 N N . GLU A 1 96 ? 8.976 -1.738 -20.083 1.00 95.00 96 GLU A N 1
ATOM 807 C CA . GLU A 1 96 ? 8.608 -2.234 -21.410 1.00 95.00 96 GLU A CA 1
ATOM 808 C C . GLU A 1 96 ? 8.573 -1.097 -22.440 1.00 95.00 96 GLU A C 1
ATOM 810 O O . GLU A 1 96 ? 9.159 -1.216 -23.514 1.00 95.00 96 GLU A O 1
ATOM 815 N N . LYS A 1 97 ? 7.980 0.05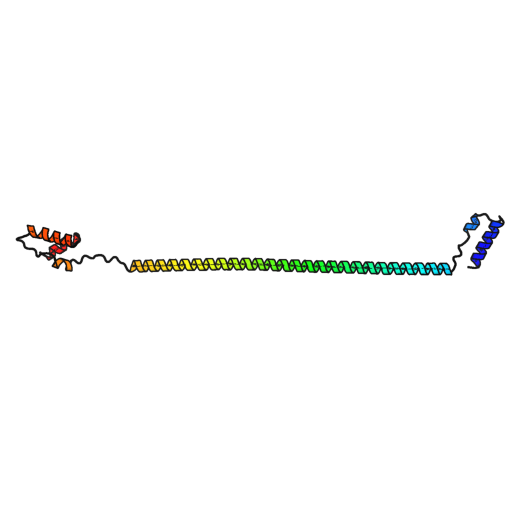4 -22.098 1.00 94.75 97 LYS A N 1
ATOM 816 C CA . LYS A 1 97 ? 7.988 1.242 -22.968 1.00 94.75 97 LYS A CA 1
ATOM 817 C C . LYS A 1 97 ? 9.393 1.769 -23.238 1.00 94.75 97 LYS A C 1
ATOM 819 O O . LYS A 1 97 ? 9.683 2.149 -24.372 1.00 94.75 97 LYS A O 1
ATOM 824 N N . GLU A 1 98 ? 10.259 1.804 -22.228 1.00 94.88 98 GLU A N 1
ATOM 825 C CA . GLU A 1 98 ? 11.660 2.192 -22.400 1.00 94.88 98 GLU A CA 1
ATOM 826 C C . GLU A 1 98 ? 12.409 1.226 -23.320 1.00 94.88 98 GLU A C 1
ATOM 828 O O . GLU A 1 98 ? 13.154 1.669 -24.191 1.00 94.88 98 GLU A O 1
ATOM 833 N N . ASP A 1 99 ? 12.206 -0.079 -23.159 1.00 94.94 99 ASP A N 1
ATOM 834 C CA . ASP A 1 99 ? 12.870 -1.093 -23.975 1.00 94.94 99 ASP A CA 1
ATOM 835 C C . ASP A 1 99 ? 12.361 -1.065 -25.423 1.00 94.94 99 ASP A C 1
ATOM 837 O O . ASP A 1 99 ? 13.164 -1.122 -26.356 1.00 94.94 99 ASP A O 1
ATOM 841 N N . VAL A 1 100 ? 11.058 -0.848 -25.635 1.00 96.00 100 VAL A N 1
ATOM 842 C CA . VAL A 1 100 ? 10.480 -0.595 -26.965 1.00 96.00 100 VAL A CA 1
ATOM 843 C C . VAL A 1 100 ? 11.075 0.668 -27.591 1.00 96.00 100 VAL A C 1
ATOM 845 O O . VAL A 1 100 ? 11.403 0.672 -28.779 1.00 96.00 100 VAL A O 1
ATOM 848 N N . PHE A 1 101 ? 11.244 1.742 -26.814 1.00 95.81 101 PHE A N 1
ATOM 849 C CA . PHE A 1 101 ? 11.844 2.979 -27.309 1.00 95.81 101 PHE A CA 1
ATOM 850 C C . PHE A 1 101 ? 13.310 2.778 -27.717 1.00 95.81 101 PHE A C 1
ATOM 852 O O . PHE A 1 101 ? 13.685 3.161 -28.825 1.00 95.81 101 PHE A O 1
ATOM 859 N N . LYS A 1 102 ? 14.113 2.114 -26.876 1.00 96.12 102 LYS A N 1
ATOM 860 C CA . LYS A 1 102 ? 15.515 1.772 -27.176 1.00 96.12 102 LYS A CA 1
ATOM 861 C C . LYS A 1 102 ? 15.629 0.885 -28.413 1.00 96.12 102 LYS A C 1
ATOM 863 O O . LYS A 1 102 ? 16.493 1.117 -29.254 1.00 96.12 102 LYS A O 1
ATOM 868 N N . LEU A 1 103 ? 14.754 -0.113 -28.545 1.00 95.50 103 LEU A N 1
ATOM 869 C CA . LEU A 1 103 ? 14.747 -1.004 -29.702 1.00 95.50 103 LEU A CA 1
ATOM 870 C C . LEU A 1 103 ? 14.441 -0.234 -30.991 1.00 95.50 103 LEU A C 1
ATOM 872 O O . LEU A 1 103 ? 15.138 -0.396 -31.988 1.00 95.50 103 LEU A O 1
ATOM 876 N N . LYS A 1 104 ? 13.450 0.660 -30.950 1.00 95.56 104 LYS A N 1
ATOM 877 C CA . LYS A 1 104 ? 13.089 1.512 -32.087 1.00 95.56 104 LYS A CA 1
ATOM 878 C C . LYS A 1 104 ? 14.198 2.499 -32.455 1.00 95.56 104 LYS A C 1
ATOM 880 O O . LYS A 1 104 ? 14.412 2.775 -33.633 1.00 95.56 104 LYS A O 1
ATOM 885 N N . GLU A 1 105 ? 14.904 3.036 -31.463 1.00 95.38 105 GLU A N 1
ATOM 886 C CA . GLU A 1 105 ? 16.075 3.886 -31.682 1.00 95.38 105 GLU A CA 1
ATOM 887 C C . GLU A 1 105 ? 17.204 3.110 -32.377 1.00 95.38 105 GLU A C 1
ATOM 889 O O . GLU A 1 105 ? 17.793 3.606 -33.340 1.00 95.38 105 GLU A O 1
ATOM 894 N N . LEU A 1 106 ? 17.464 1.875 -31.938 1.00 96.19 106 LEU A N 1
ATOM 895 C CA . LEU A 1 106 ? 18.462 0.997 -32.545 1.00 96.19 106 LEU A CA 1
ATOM 896 C C . LEU A 1 106 ? 18.096 0.641 -33.993 1.00 96.19 106 LEU A C 1
ATOM 898 O O . LEU A 1 106 ? 18.921 0.822 -34.884 1.00 96.19 106 LEU A O 1
ATOM 902 N N . GLU A 1 107 ? 16.847 0.249 -34.249 1.00 94.81 107 GLU A N 1
ATOM 903 C CA . GLU A 1 107 ? 16.341 -0.041 -35.598 1.00 94.81 107 GLU A CA 1
ATOM 904 C C . GLU A 1 107 ? 16.456 1.187 -36.521 1.00 94.81 107 GLU A C 1
ATOM 906 O O . GLU A 1 107 ? 16.883 1.092 -37.675 1.00 94.81 107 GLU A O 1
ATOM 911 N N . MET A 1 108 ? 16.134 2.381 -36.010 1.00 94.94 108 MET A N 1
ATOM 912 C CA . MET A 1 108 ? 16.297 3.626 -36.762 1.00 94.94 108 MET A CA 1
ATOM 913 C C . MET A 1 108 ? 17.770 3.910 -37.077 1.00 94.94 108 MET A C 1
ATOM 915 O O . MET A 1 108 ? 18.086 4.348 -38.187 1.00 94.94 108 MET A O 1
ATOM 919 N N . LYS A 1 109 ? 18.674 3.655 -36.127 1.00 94.50 109 LYS A N 1
ATOM 920 C CA . LYS A 1 109 ? 20.117 3.829 -36.309 1.00 94.50 109 LYS A CA 1
ATOM 921 C C . LYS A 1 109 ? 20.670 2.866 -37.360 1.00 94.50 109 LYS A C 1
ATOM 923 O O . LYS A 1 109 ? 21.365 3.325 -38.265 1.00 94.50 109 LYS A O 1
ATOM 928 N N . GLU A 1 110 ? 20.303 1.589 -37.297 1.00 95.31 110 GLU A N 1
ATOM 929 C CA . GLU A 1 110 ? 20.672 0.580 -38.299 1.00 95.31 110 GLU A CA 1
ATOM 930 C C . GLU A 1 110 ? 20.142 0.952 -39.686 1.00 95.31 110 GLU A C 1
ATOM 932 O O . GLU A 1 110 ? 20.874 0.902 -40.675 1.00 95.31 110 GLU A O 1
ATOM 937 N N . ARG A 1 111 ? 18.891 1.424 -39.780 1.00 94.75 111 ARG A N 1
ATOM 938 C CA . ARG A 1 111 ? 18.318 1.898 -41.046 1.00 94.75 111 ARG A CA 1
ATOM 939 C C . ARG A 1 111 ? 19.122 3.056 -41.636 1.00 94.75 111 ARG A C 1
ATOM 941 O O . ARG A 1 111 ? 19.355 3.085 -42.844 1.00 94.75 111 ARG A O 1
ATOM 948 N N . LEU A 1 112 ? 19.521 4.023 -40.809 1.00 94.00 112 LEU A N 1
ATOM 949 C CA . LEU A 1 112 ? 20.341 5.153 -41.249 1.00 94.00 112 LEU A CA 1
ATOM 950 C C . LEU A 1 112 ? 21.741 4.707 -41.685 1.00 94.00 112 LEU A C 1
ATOM 952 O O . LEU A 1 112 ? 22.270 5.251 -42.650 1.00 94.00 112 LEU A O 1
ATOM 956 N N . GLU A 1 113 ? 22.339 3.738 -40.998 1.00 93.56 113 GLU A N 1
ATOM 957 C CA . GLU A 1 113 ? 23.643 3.174 -41.354 1.00 93.56 113 GLU A CA 1
ATOM 958 C C . GLU A 1 113 ? 23.593 2.413 -42.683 1.00 93.56 113 GLU A C 1
ATOM 960 O O . GLU A 1 113 ? 24.398 2.680 -43.575 1.00 93.56 113 GLU A O 1
ATOM 965 N N . MET A 1 114 ? 22.578 1.570 -42.879 1.00 92.19 114 MET A N 1
ATOM 966 C CA . MET A 1 114 ? 22.332 0.882 -44.148 1.00 92.19 114 MET A CA 1
ATOM 967 C C . MET A 1 114 ? 22.106 1.866 -45.301 1.00 92.19 114 MET A C 1
ATOM 969 O O . MET A 1 114 ? 22.609 1.658 -46.404 1.00 92.19 114 MET A O 1
ATOM 973 N N . GLU A 1 115 ? 21.367 2.952 -45.068 1.00 90.88 115 GLU A N 1
ATOM 974 C CA . GLU A 1 115 ? 21.149 3.987 -46.082 1.00 90.88 115 GLU A CA 1
ATOM 975 C C . GLU A 1 115 ? 22.447 4.735 -46.419 1.00 90.88 115 GLU A C 1
ATOM 977 O O . GLU A 1 115 ? 22.736 4.975 -47.590 1.00 90.88 115 GLU A O 1
ATOM 982 N N . LYS A 1 116 ? 23.275 5.046 -45.413 1.00 92.56 116 LYS A N 1
ATOM 983 C CA . LYS A 1 116 ? 24.607 5.631 -45.630 1.00 92.56 116 LYS A CA 1
ATOM 984 C C . LYS A 1 116 ? 25.491 4.710 -46.468 1.00 92.56 116 LYS A C 1
ATOM 986 O O . LYS A 1 116 ? 26.075 5.182 -47.439 1.00 92.56 116 LYS A O 1
ATOM 991 N N . MET A 1 117 ? 25.533 3.419 -46.140 1.00 88.56 117 MET A N 1
ATOM 992 C CA . MET A 1 117 ? 26.310 2.427 -46.883 1.00 88.56 117 MET A CA 1
ATOM 993 C C . MET A 1 117 ? 25.824 2.305 -48.334 1.00 88.56 117 MET A C 1
ATOM 995 O O . MET A 1 117 ? 26.636 2.303 -49.253 1.00 88.56 117 MET A O 1
ATOM 999 N N . LYS A 1 118 ? 24.504 2.294 -48.575 1.00 88.44 118 LYS A N 1
ATOM 1000 C CA . LYS A 1 118 ? 23.942 2.318 -49.938 1.00 88.44 118 LYS A CA 1
ATOM 1001 C C . LYS A 1 118 ? 24.359 3.563 -50.716 1.00 88.44 118 LYS A C 1
ATOM 1003 O O . LYS A 1 118 ? 24.727 3.454 -51.881 1.00 88.44 118 LYS A O 1
ATOM 1008 N N . ILE A 1 119 ? 24.308 4.742 -50.094 1.00 85.12 119 ILE A N 1
ATOM 1009 C CA . ILE A 1 119 ? 24.740 5.995 -50.730 1.00 85.12 119 ILE A CA 1
ATOM 1010 C C . ILE A 1 119 ? 26.234 5.944 -51.063 1.00 85.12 119 ILE A C 1
ATOM 1012 O O . ILE A 1 119 ? 26.634 6.416 -52.125 1.00 85.12 119 ILE A O 1
ATOM 1016 N N . GLU A 1 120 ? 27.059 5.390 -50.177 1.00 83.81 120 GLU 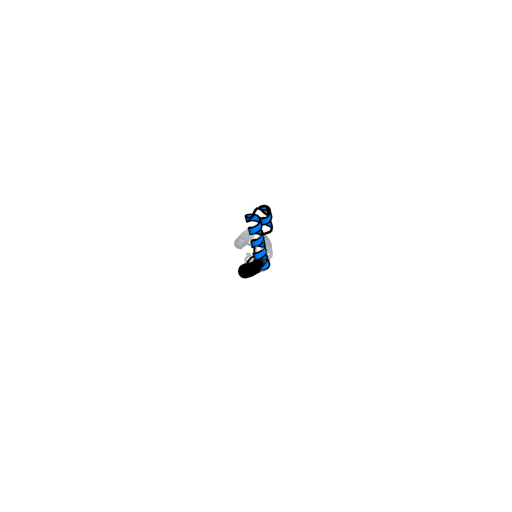A N 1
ATOM 1017 C CA . GLU A 1 120 ? 28.495 5.223 -50.399 1.00 83.81 120 GLU A CA 1
ATOM 1018 C C . GLU A 1 120 ? 28.781 4.250 -51.549 1.00 83.81 120 GLU A C 1
ATOM 1020 O O . GLU A 1 120 ? 29.516 4.611 -52.463 1.00 83.81 120 GLU A O 1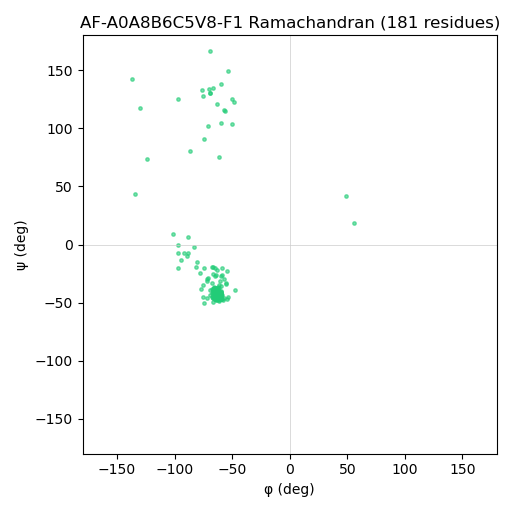
ATOM 1025 N N . MET A 1 121 ? 28.093 3.106 -51.606 1.00 78.19 121 MET A N 1
ATOM 1026 C CA . MET A 1 121 ? 28.176 2.176 -52.739 1.00 78.19 121 MET A CA 1
ATOM 1027 C C . MET A 1 121 ? 27.748 2.831 -54.059 1.00 78.19 121 MET A C 1
ATOM 1029 O O . MET A 1 121 ? 28.446 2.711 -55.059 1.00 78.19 121 MET A O 1
ATOM 1033 N N . VAL A 1 122 ? 26.643 3.588 -54.078 1.00 77.69 122 VAL A N 1
ATOM 1034 C CA . VAL A 1 122 ? 26.206 4.323 -55.281 1.00 77.69 122 VAL A CA 1
ATOM 1035 C C . VAL A 1 122 ? 27.227 5.396 -55.676 1.00 77.69 122 VAL A C 1
ATOM 1037 O O . VAL A 1 122 ? 27.483 5.596 -56.865 1.00 77.69 122 VAL A O 1
ATOM 1040 N N . LYS A 1 123 ? 27.854 6.072 -54.704 1.00 72.75 123 LYS A N 1
ATOM 1041 C CA . LYS A 1 123 ? 28.957 7.005 -54.965 1.00 72.75 123 LYS A CA 1
ATOM 1042 C C . LYS A 1 123 ? 30.157 6.283 -55.568 1.00 72.75 123 LYS A C 1
ATOM 1044 O O . LYS A 1 123 ? 30.657 6.752 -56.584 1.00 72.75 123 LYS A O 1
ATOM 1049 N N . GLU A 1 124 ? 30.582 5.149 -55.026 1.00 64.31 124 GLU A N 1
ATOM 1050 C CA . GLU A 1 124 ? 31.688 4.348 -55.564 1.00 64.31 124 GLU A CA 1
ATOM 1051 C C . GLU A 1 124 ? 31.385 3.782 -56.960 1.00 64.31 124 GLU A C 1
ATOM 1053 O O . GLU A 1 124 ? 32.240 3.841 -57.845 1.00 64.31 124 GLU A O 1
ATOM 1058 N N . GLU A 1 125 ? 30.156 3.330 -57.218 1.00 60.03 125 GLU A N 1
ATOM 1059 C CA . GLU A 1 125 ? 29.693 2.896 -58.543 1.00 60.03 125 GLU A CA 1
ATOM 1060 C C . GLU A 1 125 ? 29.646 4.056 -59.551 1.00 60.03 125 GLU A C 1
ATOM 1062 O O . GLU A 1 125 ? 30.005 3.896 -60.722 1.00 60.03 125 GLU A O 1
ATOM 1067 N N . SER A 1 126 ? 29.260 5.257 -59.107 1.00 57.06 126 SER A N 1
ATOM 1068 C CA . SER A 1 126 ? 29.322 6.467 -59.936 1.00 57.06 126 SER A CA 1
ATOM 1069 C C . SER A 1 126 ? 30.760 6.955 -60.162 1.00 57.06 126 SER A C 1
ATOM 1071 O O . SER A 1 126 ? 31.066 7.470 -61.238 1.00 57.06 126 SER A O 1
ATOM 1073 N N . ASN A 1 127 ? 31.670 6.707 -59.214 1.00 54.09 127 ASN A N 1
ATOM 1074 C CA . ASN A 1 127 ? 33.090 7.054 -59.312 1.00 54.09 127 ASN A CA 1
ATOM 1075 C C . ASN A 1 127 ? 33.898 6.024 -60.131 1.00 54.09 127 ASN A C 1
ATOM 1077 O O . ASN A 1 127 ? 34.960 6.345 -60.655 1.00 54.09 127 ASN A O 1
ATOM 1081 N N . THR A 1 128 ? 33.385 4.800 -60.308 1.00 50.12 128 THR A N 1
ATOM 1082 C CA . THR A 1 128 ? 33.995 3.754 -61.155 1.00 50.12 128 THR A CA 1
ATOM 1083 C C . THR A 1 128 ? 33.445 3.715 -62.586 1.00 50.12 128 THR A C 1
ATOM 1085 O O . THR A 1 128 ? 34.082 3.129 -63.462 1.00 50.12 128 THR A O 1
ATOM 1088 N N . LYS A 1 129 ? 32.328 4.399 -62.883 1.00 49.72 129 LYS A N 1
ATOM 1089 C CA . LYS A 1 129 ? 31.799 4.564 -64.257 1.00 49.72 129 LYS A CA 1
ATOM 1090 C C . LYS A 1 129 ? 32.174 5.867 -64.958 1.00 49.72 129 LYS A C 1
ATOM 1092 O O . LYS A 1 129 ? 31.851 6.029 -66.135 1.00 49.72 129 LYS A O 1
ATOM 1097 N N . VAL A 1 130 ? 32.921 6.747 -64.302 1.00 49.09 130 VAL A N 1
ATOM 1098 C CA . VAL A 1 130 ? 33.556 7.889 -64.962 1.00 49.09 130 VAL A CA 1
ATOM 1099 C C . VAL A 1 130 ? 35.051 7.823 -64.689 1.00 49.09 130 VAL A C 1
ATOM 1101 O O . VAL A 1 130 ? 35.616 8.634 -63.966 1.00 49.09 130 VAL A O 1
ATOM 1104 N N . GLN A 1 131 ? 35.730 6.883 -65.358 1.00 46.44 131 GLN A N 1
ATOM 1105 C CA . GLN A 1 131 ? 37.040 7.268 -65.874 1.00 46.44 131 GLN A CA 1
ATOM 1106 C C . GLN A 1 131 ? 36.801 8.587 -66.620 1.00 46.44 131 GLN A C 1
ATOM 1108 O O . GLN A 1 131 ? 35.920 8.606 -67.494 1.00 46.44 131 GLN A O 1
ATOM 1113 N N . PRO A 1 132 ? 37.507 9.692 -66.313 1.00 47.91 132 PRO A N 1
ATOM 1114 C CA . PRO A 1 132 ? 37.549 10.766 -67.278 1.00 47.91 132 PRO A CA 1
ATOM 1115 C C . PRO A 1 132 ? 38.078 10.075 -68.525 1.00 47.91 132 PRO A C 1
ATOM 1117 O O . PRO A 1 132 ? 39.181 9.524 -68.502 1.00 47.91 132 PRO A O 1
ATOM 1120 N N . LYS A 1 133 ? 37.258 9.988 -69.581 1.00 48.53 133 LYS A N 1
ATOM 1121 C CA . LYS A 1 133 ? 37.792 9.745 -70.912 1.00 48.53 133 LYS A CA 1
ATOM 1122 C C . LYS A 1 133 ? 38.884 10.786 -71.015 1.00 48.53 133 LYS A C 1
ATOM 1124 O O . LYS A 1 133 ? 38.583 11.973 -71.115 1.00 48.53 133 LYS A O 1
ATOM 1129 N N . SER A 1 134 ? 40.133 10.351 -70.877 1.00 52.22 134 SER A N 1
ATOM 1130 C CA . SER A 1 134 ? 41.241 11.158 -71.311 1.00 52.22 134 SER A CA 1
ATOM 1131 C C . SER A 1 134 ? 40.827 11.568 -72.711 1.00 52.22 134 SER A C 1
ATOM 1133 O O . SER A 1 134 ? 40.415 10.728 -73.521 1.00 52.22 134 SER A O 1
ATOM 1135 N N . GLU A 1 135 ? 40.770 12.872 -72.947 1.00 59.16 135 GLU A N 1
ATOM 1136 C CA . GLU A 1 135 ? 40.681 13.425 -74.285 1.00 59.16 135 GLU A CA 1
ATOM 1137 C C . GLU A 1 135 ? 41.959 12.975 -74.992 1.00 59.16 135 GLU A C 1
ATOM 1139 O O . GLU A 1 135 ? 42.952 13.691 -75.084 1.00 59.16 135 GLU A O 1
ATOM 1144 N N . TYR A 1 136 ? 41.996 11.699 -75.369 1.00 63.72 136 TYR A N 1
ATOM 1145 C CA . TYR A 1 136 ? 43.122 11.099 -76.026 1.00 63.72 136 TYR A CA 1
ATOM 1146 C C . TYR A 1 136 ? 43.096 11.712 -77.408 1.00 63.72 136 TYR A C 1
ATOM 1148 O O . TYR A 1 136 ? 42.234 11.403 -78.235 1.00 63.72 136 TYR A O 1
ATOM 1156 N N . PHE A 1 137 ? 43.978 12.685 -77.600 1.00 70.19 137 PHE A N 1
ATOM 1157 C CA . PHE A 1 137 ? 44.087 13.408 -78.842 1.00 70.19 137 PHE A CA 1
ATOM 1158 C C . PHE A 1 137 ? 44.420 12.414 -79.954 1.00 70.19 137 PHE A C 1
ATOM 1160 O O . PHE A 1 137 ? 45.539 11.913 -80.059 1.00 70.19 137 PHE A O 1
ATOM 1167 N N . ASP A 1 138 ? 43.419 12.099 -80.775 1.00 75.00 138 ASP A N 1
ATOM 1168 C CA . ASP A 1 138 ? 43.569 11.161 -81.877 1.00 75.00 138 ASP A CA 1
ATOM 1169 C C . ASP A 1 138 ? 44.361 11.833 -83.001 1.00 75.00 138 ASP A C 1
ATOM 1171 O O . ASP A 1 138 ? 43.822 12.512 -83.887 1.00 75.00 138 ASP A O 1
ATOM 1175 N N . ALA A 1 139 ? 45.680 11.656 -82.940 1.00 70.88 139 ALA A N 1
ATOM 1176 C CA . ALA A 1 139 ? 46.583 12.232 -83.913 1.00 70.88 139 ALA A CA 1
ATOM 1177 C C . ALA A 1 139 ? 46.353 11.664 -85.327 1.00 70.88 139 ALA A C 1
ATOM 1179 O O . ALA A 1 139 ? 46.599 12.344 -86.317 1.00 70.88 139 ALA A O 1
ATOM 1180 N N . ALA A 1 140 ? 45.831 10.441 -85.463 1.00 73.31 140 ALA A N 1
ATOM 1181 C CA . ALA A 1 140 ? 45.600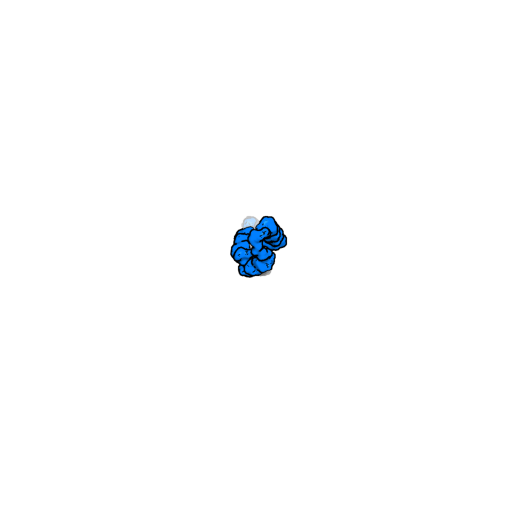 9.839 -86.775 1.00 73.31 140 ALA A CA 1
ATOM 1182 C C . ALA A 1 140 ? 44.427 10.493 -87.523 1.00 73.31 140 ALA A C 1
ATOM 1184 O O . ALA A 1 140 ? 44.453 10.575 -88.753 1.00 73.31 140 ALA A O 1
ATOM 1185 N N . LYS A 1 141 ? 43.414 10.991 -86.803 1.00 75.88 141 LYS A N 1
ATOM 1186 C CA . LYS A 1 141 ? 42.284 11.716 -87.408 1.00 75.88 141 LYS A CA 1
ATOM 1187 C C . LYS A 1 141 ? 42.663 13.133 -87.822 1.00 75.88 141 LYS A C 1
ATOM 1189 O O . LYS A 1 141 ? 42.351 13.550 -88.936 1.00 75.88 141 LYS A O 1
ATOM 1194 N N . ASN A 1 142 ? 43.368 13.850 -86.949 1.00 75.81 142 ASN A N 1
ATOM 1195 C CA . ASN A 1 142 ? 43.703 15.257 -87.168 1.00 75.81 142 ASN A CA 1
ATOM 1196 C C . ASN A 1 142 ? 44.808 15.463 -88.221 1.00 75.81 142 ASN A C 1
ATOM 1198 O O . ASN A 1 142 ? 44.869 16.522 -88.840 1.00 75.81 142 ASN A O 1
ATOM 1202 N N . ILE A 1 143 ? 45.617 14.441 -88.520 1.00 78.69 143 ILE A N 1
ATOM 1203 C CA . ILE A 1 143 ? 46.696 14.555 -89.513 1.00 78.69 143 ILE A CA 1
ATOM 1204 C C . ILE A 1 143 ? 46.217 14.794 -90.941 1.00 78.69 143 ILE A C 1
ATOM 1206 O O . ILE A 1 143 ? 46.913 15.413 -91.737 1.00 78.69 143 ILE A O 1
ATOM 1210 N N . ARG A 1 144 ? 45.004 14.339 -91.271 1.00 75.75 144 ARG A N 1
ATOM 1211 C CA . ARG A 1 144 ? 44.401 14.566 -92.592 1.00 75.75 144 ARG A CA 1
ATOM 1212 C C . ARG A 1 144 ? 44.074 16.040 -92.837 1.00 75.75 144 ARG A C 1
ATOM 1214 O O . ARG A 1 144 ? 43.897 16.430 -93.984 1.00 75.75 144 ARG A O 1
ATOM 1221 N N . LEU A 1 145 ? 43.976 16.831 -91.766 1.00 77.06 145 LEU A N 1
ATOM 1222 C CA . LEU A 1 145 ? 43.696 18.266 -91.804 1.00 77.06 145 LEU A CA 1
ATOM 1223 C C . LEU A 1 145 ? 44.976 19.106 -91.899 1.00 77.06 145 LEU A C 1
ATOM 1225 O O . LEU A 1 145 ? 44.899 20.315 -92.105 1.00 77.06 145 LEU A O 1
ATOM 1229 N N . VAL A 1 146 ? 46.147 18.483 -91.740 1.00 79.94 146 VAL A N 1
ATOM 1230 C CA . VAL A 1 146 ? 47.433 19.166 -91.851 1.00 79.94 146 VAL A CA 1
ATOM 1231 C C . VAL A 1 146 ? 47.728 19.422 -93.334 1.00 79.94 146 VAL A C 1
ATOM 1233 O O . VAL A 1 146 ? 47.669 18.484 -94.137 1.00 79.94 146 VAL A O 1
ATOM 1236 N N . PRO A 1 147 ? 48.038 20.673 -93.731 1.00 75.81 147 PRO A N 1
ATOM 1237 C CA . PRO A 1 147 ? 48.462 20.978 -95.092 1.00 75.81 147 PRO A CA 1
ATOM 1238 C C . PRO A 1 147 ? 49.641 20.092 -95.514 1.00 75.81 147 PRO A C 1
ATOM 1240 O O . PRO A 1 147 ? 50.463 19.699 -94.692 1.00 75.81 147 PRO A O 1
ATOM 1243 N N . ARG A 1 148 ? 49.755 19.762 -96.802 1.00 74.75 148 ARG A N 1
ATOM 1244 C CA . ARG A 1 148 ? 50.885 18.958 -97.289 1.00 74.75 148 ARG A CA 1
ATOM 1245 C C . ARG A 1 148 ? 52.141 19.831 -97.368 1.00 74.75 148 ARG A C 1
ATOM 1247 O O . ARG A 1 148 ? 52.080 20.942 -97.897 1.00 74.75 148 ARG A O 1
ATOM 1254 N N . PHE A 1 149 ? 53.272 19.343 -96.863 1.00 77.44 149 PHE A N 1
ATOM 1255 C CA . PHE A 1 149 ? 54.513 20.112 -96.868 1.00 77.44 149 PHE A CA 1
ATOM 1256 C C . PHE A 1 149 ? 55.085 20.259 -98.289 1.00 77.44 149 PHE A C 1
ATOM 1258 O O . PHE A 1 149 ? 55.195 19.289 -99.040 1.00 77.44 149 PHE A O 1
ATOM 1265 N N . VAL A 1 150 ? 55.489 21.480 -98.656 1.00 74.06 150 VAL A N 1
ATOM 1266 C CA . VAL A 1 150 ? 56.159 21.784 -99.931 1.00 74.06 150 VAL A CA 1
ATOM 1267 C C . VAL A 1 150 ? 57.423 22.593 -99.643 1.00 74.06 150 VAL A C 1
ATOM 1269 O O . VAL A 1 150 ? 57.348 23.727 -99.172 1.00 74.06 150 VAL A O 1
ATOM 1272 N N . LYS A 1 151 ? 58.596 22.043 -99.997 1.00 72.75 151 LYS A N 1
ATOM 1273 C CA . LYS A 1 151 ? 59.925 22.653 -99.750 1.00 72.75 151 LYS A CA 1
ATOM 1274 C C . LYS A 1 151 ? 60.090 24.080 -100.294 1.00 72.75 151 LYS A C 1
ATOM 1276 O O . LYS A 1 151 ? 60.951 24.807 -99.824 1.00 72.75 151 LYS A O 1
ATOM 1281 N N . LYS A 1 152 ? 59.291 24.485 -101.285 1.00 72.50 152 LYS A N 1
ATOM 1282 C CA . LYS A 1 152 ? 59.339 25.829 -101.890 1.00 72.50 152 LYS A CA 1
ATOM 1283 C C . LYS A 1 152 ? 58.615 26.906 -101.070 1.00 72.50 152 LYS A C 1
ATOM 1285 O O . LYS A 1 152 ? 58.789 28.082 -101.354 1.00 72.50 152 LYS A O 1
ATOM 1290 N N . THR A 1 153 ? 57.782 26.529 -100.098 1.00 75.44 153 THR A N 1
ATOM 1291 C CA . THR A 1 153 ? 56.905 27.457 -99.357 1.00 75.44 153 THR A CA 1
ATOM 1292 C C . THR A 1 153 ? 56.947 27.200 -97.854 1.00 75.44 153 THR A C 1
ATOM 1294 O O . THR A 1 153 ? 55.912 27.182 -97.188 1.00 75.44 153 THR A O 1
ATOM 1297 N N . VAL A 1 154 ? 58.150 26.986 -97.320 1.00 76.56 154 VAL A N 1
ATOM 1298 C CA . VAL A 1 154 ? 58.371 26.711 -95.892 1.00 76.56 154 VAL A CA 1
ATOM 1299 C C . VAL A 1 154 ? 57.890 27.877 -95.025 1.00 76.56 154 VAL A C 1
ATOM 1301 O O . VAL A 1 154 ? 57.150 27.657 -94.068 1.00 76.56 154 VAL A O 1
ATOM 1304 N N . ASP A 1 155 ? 58.185 29.113 -95.438 1.00 78.50 155 ASP A N 1
ATOM 1305 C CA . ASP A 1 155 ? 57.836 30.332 -94.691 1.00 78.50 155 ASP A CA 1
ATOM 1306 C C . ASP A 1 155 ? 56.321 30.546 -94.538 1.00 78.50 155 ASP A C 1
ATOM 1308 O O . ASP A 1 155 ? 55.868 31.234 -93.628 1.00 78.50 155 ASP A O 1
ATOM 1312 N N . LYS A 1 156 ? 55.511 29.937 -95.415 1.00 79.69 156 LYS A N 1
ATOM 1313 C CA . LYS A 1 156 ? 54.040 30.017 -95.367 1.00 79.69 156 LYS A CA 1
ATOM 1314 C C . LYS A 1 156 ? 53.399 28.817 -94.670 1.00 79.69 156 LYS A C 1
ATOM 1316 O O . LYS A 1 156 ? 52.256 28.914 -94.234 1.00 79.69 156 LYS A O 1
ATOM 1321 N N . TYR A 1 157 ? 54.118 27.702 -94.567 1.00 83.19 157 TYR A N 1
ATOM 1322 C CA . TYR A 1 157 ? 53.585 26.435 -94.077 1.00 83.19 157 TYR A CA 1
ATOM 1323 C C . TYR A 1 157 ? 53.383 26.427 -92.557 1.00 83.19 157 TYR A C 1
ATOM 1325 O O . TYR A 1 157 ? 52.294 26.105 -92.083 1.00 83.19 157 TYR A O 1
ATOM 1333 N N . PHE A 1 158 ? 54.402 26.822 -91.787 1.00 82.31 158 PHE A N 1
ATOM 1334 C CA . PHE A 1 158 ? 54.325 26.803 -90.322 1.00 82.31 158 PHE A CA 1
ATOM 1335 C C . PHE A 1 158 ? 53.225 27.721 -89.764 1.00 82.31 158 PHE A C 1
ATOM 1337 O O . PHE A 1 158 ? 52.428 27.233 -88.962 1.00 82.31 158 PHE A O 1
ATOM 1344 N N . PRO A 1 159 ? 53.050 28.972 -90.245 1.00 85.31 159 PRO A N 1
ATOM 1345 C CA . PRO A 1 159 ? 51.942 29.816 -89.792 1.00 85.31 159 PRO A CA 1
ATOM 1346 C C . PRO A 1 159 ? 50.557 29.225 -90.098 1.00 85.31 159 PRO A C 1
ATOM 1348 O O . PRO A 1 159 ? 49.619 29.382 -89.316 1.00 85.31 159 PRO A O 1
ATOM 1351 N N . GLN A 1 160 ? 50.404 28.526 -91.230 1.00 80.75 160 GLN A N 1
ATOM 1352 C CA . GLN A 1 160 ? 49.147 27.858 -91.583 1.00 80.75 160 GLN A CA 1
ATOM 1353 C C . GLN A 1 160 ? 48.861 26.670 -90.660 1.00 80.75 160 GLN A C 1
ATOM 1355 O O . GLN A 1 160 ? 47.733 26.519 -90.193 1.00 80.75 160 GLN A O 1
ATOM 1360 N N . PHE A 1 161 ? 49.881 25.863 -90.365 1.00 85.38 161 PHE A N 1
ATOM 1361 C CA . PHE A 1 161 ? 49.780 24.758 -89.416 1.00 85.38 161 PHE A CA 1
ATOM 1362 C C . PHE A 1 161 ? 49.421 25.248 -88.007 1.00 85.38 161 PHE A C 1
ATOM 1364 O O . PHE A 1 161 ? 48.471 24.745 -87.413 1.00 85.38 161 PHE A O 1
ATOM 1371 N N . GLU A 1 162 ? 50.118 26.264 -87.492 1.00 85.94 162 GLU A N 1
ATOM 1372 C CA . GLU A 1 162 ? 49.875 26.814 -86.153 1.00 85.94 162 GLU A CA 1
ATOM 1373 C C . GLU A 1 162 ? 48.473 27.404 -86.008 1.00 85.94 162 GLU A C 1
ATOM 1375 O O . GLU A 1 162 ? 47.844 27.242 -84.960 1.00 85.94 162 GLU A O 1
ATOM 1380 N N . LYS A 1 163 ? 47.958 28.045 -87.065 1.00 85.62 163 LYS A N 1
ATOM 1381 C CA . LYS A 1 163 ? 46.586 28.561 -87.100 1.00 85.62 163 LYS A CA 1
ATOM 1382 C C . LYS A 1 163 ? 45.558 27.433 -87.006 1.00 85.62 163 LYS A C 1
ATOM 1384 O O . LYS A 1 163 ? 44.588 27.557 -86.265 1.00 85.62 163 LYS A O 1
ATOM 1389 N N . ILE A 1 164 ? 45.765 26.331 -87.728 1.00 83.50 164 ILE A N 1
ATOM 1390 C CA . ILE A 1 164 ? 44.880 25.156 -87.671 1.00 83.50 164 ILE A CA 1
ATOM 1391 C C . ILE A 1 164 ? 44.959 24.498 -86.289 1.00 83.50 164 ILE A C 1
ATOM 1393 O O . ILE A 1 164 ? 43.926 24.194 -85.695 1.00 83.50 164 ILE A O 1
ATOM 1397 N N . ALA A 1 165 ? 46.170 24.342 -85.755 1.00 85.00 165 ALA A N 1
ATOM 1398 C CA . ALA A 1 165 ? 46.404 23.724 -84.460 1.00 85.00 165 ALA A CA 1
ATOM 1399 C C . ALA A 1 165 ? 45.785 24.524 -83.303 1.00 85.00 165 ALA A C 1
ATOM 1401 O O . ALA A 1 165 ? 45.181 23.928 -82.412 1.00 85.00 165 ALA A O 1
ATOM 1402 N N . HIS A 1 166 ? 45.870 25.859 -83.338 1.00 84.38 166 HIS A N 1
ATOM 1403 C CA . HIS A 1 166 ? 45.187 26.723 -82.371 1.00 84.38 166 HIS A CA 1
ATOM 1404 C C . HIS A 1 166 ? 43.667 26.674 -82.525 1.00 84.38 166 HIS A C 1
ATOM 1406 O O . HIS A 1 166 ? 42.970 26.513 -81.530 1.00 84.38 166 HIS A O 1
ATOM 1412 N N . ASN A 1 167 ? 43.141 26.754 -83.752 1.00 83.69 167 ASN A N 1
ATOM 1413 C CA . ASN A 1 167 ? 41.693 26.713 -83.983 1.00 83.69 167 ASN A CA 1
ATOM 1414 C C . ASN A 1 167 ? 41.047 25.405 -83.499 1.00 83.69 16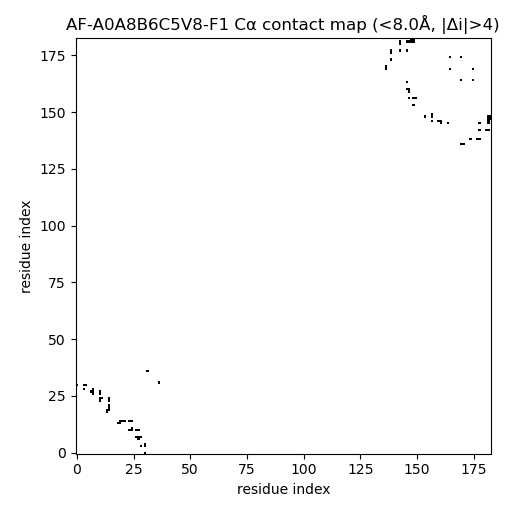7 ASN A C 1
ATOM 1416 O O . ASN A 1 167 ? 39.885 25.404 -83.105 1.00 83.69 167 ASN A O 1
ATOM 1420 N N . LEU A 1 168 ? 41.788 24.296 -83.547 1.00 81.00 168 LEU A N 1
ATOM 1421 C CA . LEU A 1 168 ? 41.318 22.972 -83.139 1.00 81.00 168 LEU A CA 1
ATOM 1422 C C . LEU A 1 168 ? 41.807 22.556 -81.740 1.00 81.00 168 LEU A C 1
ATOM 1424 O O . LEU A 1 168 ? 41.625 21.399 -81.363 1.00 81.00 168 LEU A O 1
ATOM 1428 N N . ASN A 1 169 ? 42.420 23.474 -80.979 1.00 81.81 169 ASN A N 1
ATOM 1429 C CA . ASN A 1 169 ? 42.965 23.238 -79.637 1.00 81.81 169 ASN A CA 1
ATOM 1430 C C . ASN A 1 169 ? 43.855 21.981 -79.545 1.00 81.81 169 ASN A C 1
ATOM 1432 O O . ASN A 1 169 ? 43.774 21.202 -78.595 1.00 81.81 169 ASN A O 1
ATOM 1436 N N . TRP A 1 170 ? 44.709 21.755 -80.547 1.00 84.50 170 TRP A N 1
ATOM 1437 C CA . TRP A 1 170 ? 45.598 20.595 -80.566 1.00 84.50 170 TRP A CA 1
ATOM 1438 C C . TRP A 1 170 ? 46.649 20.687 -79.448 1.00 84.50 170 TRP A C 1
ATOM 1440 O O . TRP A 1 170 ? 47.303 21.728 -79.320 1.00 84.50 170 TRP A O 1
ATOM 1450 N N . PRO A 1 171 ? 46.921 19.611 -78.686 1.00 82.50 171 PRO A N 1
ATOM 1451 C CA . PRO A 1 171 ? 47.923 19.660 -77.631 1.00 82.50 171 PRO A CA 1
ATOM 1452 C C . PRO A 1 171 ? 49.334 19.773 -78.219 1.00 82.50 171 PRO A C 1
ATOM 1454 O O . PRO A 1 171 ? 49.732 18.967 -79.065 1.00 82.50 171 PRO A O 1
ATOM 1457 N N . LYS A 1 172 ? 50.118 20.737 -77.718 1.00 81.12 172 LYS A N 1
ATOM 1458 C CA . LYS A 1 172 ? 51.497 21.024 -78.164 1.00 81.12 172 LYS A CA 1
ATOM 1459 C C . LYS A 1 172 ? 52.411 19.787 -78.280 1.00 81.12 172 LYS A C 1
ATOM 1461 O O . LYS A 1 172 ? 53.144 19.721 -79.265 1.00 81.12 172 LYS A O 1
ATOM 1466 N N . PRO A 1 173 ? 52.365 18.786 -77.369 1.00 80.50 173 PRO A N 1
ATOM 1467 C CA . PRO A 1 173 ? 53.209 17.592 -77.481 1.00 80.50 173 PRO A CA 1
ATOM 1468 C C . PRO A 1 173 ? 53.003 16.786 -78.771 1.00 80.50 173 PRO A C 1
ATOM 1470 O O . PRO A 1 173 ? 53.934 16.136 -79.231 1.00 80.50 173 PRO A O 1
ATOM 1473 N N . TYR A 1 174 ? 51.812 16.843 -79.378 1.00 79.75 174 TYR A N 1
ATOM 1474 C CA . TYR A 1 174 ? 51.487 16.076 -80.585 1.00 79.75 174 TYR A CA 1
ATOM 1475 C C . TYR A 1 174 ? 51.756 16.835 -81.890 1.00 79.75 174 TYR A C 1
ATOM 1477 O O . TYR A 1 174 ? 51.656 16.249 -82.969 1.00 79.75 174 TYR A O 1
ATOM 1485 N N . TRP A 1 175 ? 52.110 18.124 -81.833 1.00 84.12 175 TRP A N 1
ATOM 1486 C CA . TRP A 1 175 ? 52.355 18.929 -83.035 1.00 84.12 175 TRP A CA 1
ATOM 1487 C C . TRP A 1 175 ? 53.541 18.392 -83.840 1.00 84.12 175 TRP A C 1
ATOM 1489 O O . TRP A 1 175 ? 53.475 18.294 -85.063 1.00 84.12 175 TRP A O 1
ATOM 1499 N N . THR A 1 176 ? 54.603 17.964 -83.161 1.00 78.31 176 THR A N 1
ATOM 1500 C CA . THR A 1 176 ? 55.785 17.365 -83.796 1.00 78.31 176 THR A CA 1
ATOM 1501 C C . THR A 1 176 ? 55.465 16.016 -84.440 1.00 78.31 176 THR A C 1
ATOM 1503 O O . THR A 1 176 ? 55.906 15.755 -85.558 1.00 78.31 176 THR A O 1
ATOM 1506 N N . THR A 1 177 ? 54.631 15.192 -83.796 1.00 79.00 177 THR A N 1
ATOM 1507 C CA . THR A 1 177 ? 54.154 13.913 -84.351 1.00 79.00 177 THR A CA 1
ATOM 1508 C C . THR A 1 177 ? 53.354 14.115 -85.638 1.00 79.00 177 THR A C 1
ATOM 1510 O O . THR A 1 177 ? 53.476 13.321 -86.571 1.00 79.00 177 THR A O 1
ATOM 1513 N N . MET A 1 178 ? 52.555 15.183 -85.705 1.00 77.25 178 MET A N 1
ATOM 1514 C CA . MET A 1 178 ? 51.806 15.547 -86.910 1.00 77.25 178 MET A CA 1
ATOM 1515 C C . MET A 1 178 ? 52.723 15.968 -88.047 1.00 77.25 178 MET A C 1
ATOM 1517 O O . MET A 1 178 ? 52.564 15.507 -89.174 1.00 77.25 178 MET A O 1
ATOM 1521 N N . LEU A 1 179 ? 53.708 16.812 -87.738 1.00 74.50 179 LEU A N 1
ATOM 1522 C CA . LEU A 1 179 ? 54.671 17.283 -88.721 1.00 74.50 179 LEU A CA 1
ATOM 1523 C C . LEU A 1 179 ? 55.467 16.114 -89.311 1.00 74.50 179 LEU A C 1
ATOM 1525 O O . LEU A 1 179 ? 55.559 16.021 -90.530 1.00 74.50 179 LEU A O 1
ATOM 1529 N N . GLN A 1 180 ? 55.947 15.174 -88.488 1.00 67.19 180 GLN A N 1
ATOM 1530 C CA . GLN A 1 180 ? 56.775 14.044 -88.934 1.00 67.19 180 GLN A CA 1
ATOM 1531 C C . GLN A 1 180 ? 56.128 13.187 -90.035 1.00 67.19 180 GLN A C 1
ATOM 1533 O O . GLN A 1 180 ? 56.838 12.677 -90.894 1.00 67.19 180 GLN A O 1
ATOM 1538 N N . LYS A 1 181 ? 54.802 13.011 -90.032 1.00 63.41 181 LYS A N 1
ATOM 1539 C CA . LYS A 1 181 ? 54.104 12.207 -91.055 1.00 63.41 181 LYS A CA 1
ATOM 1540 C C . LYS A 1 181 ? 53.694 13.010 -92.299 1.00 63.41 181 LYS A C 1
ATOM 1542 O O . LYS A 1 181 ? 53.186 12.419 -93.248 1.00 63.41 181 LYS A O 1
ATOM 1547 N N . CYS A 1 182 ? 53.856 14.333 -92.282 1.00 58.69 182 CYS A N 1
ATOM 1548 C CA . CYS A 1 182 ? 53.561 15.224 -93.409 1.00 58.69 182 CYS A CA 1
ATOM 1549 C C . CYS A 1 182 ? 54.805 15.580 -94.245 1.00 58.69 182 CYS A C 1
ATOM 1551 O O . CYS A 1 182 ? 54.645 16.219 -95.290 1.00 58.69 182 CYS A O 1
ATOM 1553 N N . PHE A 1 183 ? 55.998 15.176 -93.789 1.00 52.53 183 PHE A N 1
ATOM 1554 C CA . PHE A 1 183 ? 57.281 15.281 -94.494 1.00 52.53 183 PHE A CA 1
ATOM 1555 C C . PHE A 1 183 ? 57.590 14.051 -95.351 1.00 52.53 183 PHE A C 1
ATOM 1557 O O . PHE A 1 183 ? 57.172 12.934 -94.972 1.00 52.53 183 PHE A O 1
#

Foldseek 3Di:
DVVLVVVLVVLVVCCVVVVDDPVSNVVRDPPQDPVNVVVVVVVVVVVVVVVVVVVVVVVVVVVVVVVVVVVVVVVVVVVVVVVVVVVVVVVVVVVVVVVVVVVVVVVVVVVVVVVVVVVVVVVVVVVVVDPPPPVPPPLVVCLVVQDADDPVPPVPRVVVLVVSCVVVVPDP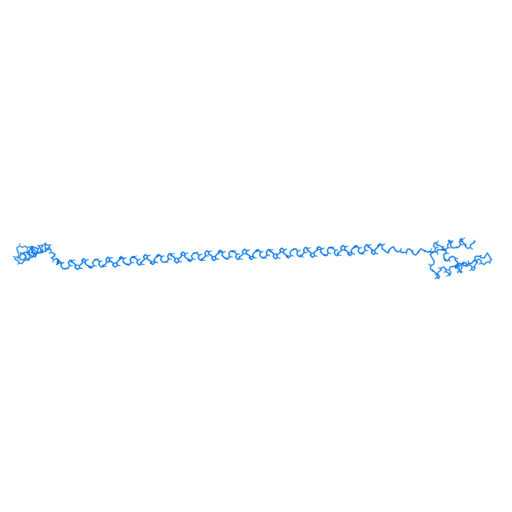VCSVVSVVVSD

Secondary structure (DSSP, 8-state):
-HHHHHHHHHHHHHHHTTSS-GGGGGG------HHHHHHHHHHHHHHHHHHHHHHHHHHHHHHHHHHHHHHHHHHHHHHHHHHHHHHHHHHHHHHHHHHHHHHHHHHHHHHHHHHHHHHHHHHHHHHHS---------HHHHGGGSPPP-TT-HHHHHHHHHHHHHHTT--GGGHHHHHHTT-

Organism: Mytilus galloprovincialis (NCBI:txid29158)

Mean predicted aligned error: 18.45 Å

Radius of gyration: 70.82 Å; Cα contacts (8 Å, |Δi|>4): 47; chains: 1; bounding box: 101×49×189 Å

Sequence (183 aa):
MRKQIIKNLVIDKLVDAEISGEEALELKVENIDAFKLKQLELEHELKLKELEIRKEDEFKLKELEMKEMEKRKEDELKLKQAELEMRERLEMDKKEKEDVFKLKELEMKERLEMEKMKIEMVKEESNTKVQPKSEYFDAAKNIRLVPRFVKKTVDKYFPQFEKIAHNLNWPKPYWTTMLQKCF

Solvent-accessible surface area (backbone atoms only — not comparable to full-atom values): 10522 Å² total; per-residue (Å²): 107,72,71,53,54,50,51,42,52,50,47,51,55,35,38,77,66,70,75,38,62,78,73,57,61,76,73,50,70,85,80,74,50,71,67,57,53,52,50,52,51,51,52,51,52,52,53,50,51,53,52,50,53,51,50,52,52,52,49,52,50,52,52,50,53,50,52,52,53,50,50,51,51,52,53,50,50,51,50,52,49,54,52,51,54,52,49,52,51,52,53,50,52,50,50,51,53,50,52,52,48,53,51,51,52,49,54,51,50,51,52,50,51,54,50,50,50,50,53,48,51,52,48,51,54,57,60,67,72,50,66,76,75,69,83,70,78,59,60,79,68,56,44,78,75,52,75,79,71,49,93,91,46,56,90,60,44,58,62,53,49,52,52,51,36,59,77,66,67,56,60,75,87,52,52,60,62,47,50,63,76,43,105

pLDDT: mean 84.29, std 12.82, range [46.44, 97.44]